Protein AF-A0A3T0S327-F1 (afdb_monomer)

Organism: NCBI:txid1749

Foldseek 3Di:
DDQPDLPDAVDPPDDPVVRLVVSQVVVCVVPVDNVSVLSVQLVCLACVNCVVPVVVSVVVQLVVQLVCLCVQWHQDNRRHIDGHHRDDLLNNLQSQLVVLLVVCVVVVFDPLLSVLSDSVQPSPANLSSLLVSLVSVLVVQCVLAVDPDAFLVSLCQAQDDQDHQKQLDDSPDPVSNVVSVVLSVLSNCSSCVRVPPCVPDPPPPDHDDSVNSSVSSRSSRVSVVSRVNIDGPDPPDD

Solvent-accessible surface area (backbone atoms only — not comparable to full-atom values): 13220 Å² total; per-residue (Å²): 131,83,78,73,82,68,82,51,71,87,60,87,96,61,57,74,66,56,39,51,52,51,13,36,50,55,49,28,70,74,68,76,46,66,63,52,52,53,50,50,49,32,67,61,42,25,44,92,73,26,69,94,41,46,73,61,45,50,53,52,43,52,58,48,29,61,63,32,13,69,74,27,26,33,63,45,94,68,13,49,74,44,81,42,75,62,51,48,69,66,54,50,7,39,54,52,13,55,49,54,36,52,55,37,55,75,70,66,49,34,68,79,48,54,76,34,47,34,36,87,32,29,48,88,42,35,48,56,21,52,48,51,33,53,50,48,54,52,52,50,53,29,71,58,62,72,54,91,62,56,63,38,58,30,36,52,67,31,33,34,79,96,80,31,42,44,30,57,60,87,54,80,47,70,68,42,43,52,48,39,46,49,54,29,48,52,53,28,46,52,29,49,66,59,71,56,50,74,82,77,52,72,78,90,77,70,80,44,49,69,66,59,39,52,53,52,49,49,51,51,18,54,52,49,59,38,58,73,63,34,50,55,64,66,86,76,84,129

Sequence (238 aa):
MAEVPLRSDPGEGHTKWRRLAHAVSNNQAKTGNGNALIALVRAAMRAERTLDRMSRADIARDELNQVLSLVSLKVLADGRVATAKRASTDTEALARSERLYKILEQRGAHAEVLAYCREDLVRADYYEAVFEAIKGLGARIRSQTGVDADGYGLIEKTMAGSSPPLRINGGRTRTERDEQLGIANLAKGLFSAFRNPVAHEPKLHWTMSELDALDVLGTLSMIHRRLDTAISRNGDGV

Secondary structure (DSSP, 8-state):
-----------TTS-HHHHHHHHHHHHHHHHSSSHHHHHHHHHHH-GGGTGGGHHHHHHHHHHHHHHHHTTTEEE-TTS-EEE-PPPPHHHHHHHHHHHHHHHHHHTT--HHHHTT--HHHHSS-SHHHHHHHHHHHHHHHHHHH-----HHHHHHHHT-SSS-SEESS---SHHHHHHHHHHHHHHHHHHHHHHSGGGTS-GGG-PPPHHHHHHHHHHHHHHHHHHHT-EE------

Radius of gyration: 24.17 Å; Cα contacts (8 Å, |Δi|>4): 276; chains: 1; bounding box: 57×41×71 Å

pLDDT: mean 84.41, std 13.8, range [34.78, 98.31]

Structure (mmCIF, N/CA/C/O backbone):
data_AF-A0A3T0S327-F1
#
_entry.id   AF-A0A3T0S327-F1
#
loop_
_atom_site.group_PDB
_atom_site.id
_atom_site.type_symbol
_atom_site.label_atom_id
_atom_site.label_alt_id
_atom_site.label_comp_id
_atom_site.label_asym_id
_atom_site.label_entity_id
_atom_site.label_seq_id
_atom_site.pdbx_PDB_ins_code
_atom_site.Cartn_x
_atom_site.Cartn_y
_atom_site.Cartn_z
_atom_site.occupancy
_atom_site.B_iso_or_equiv
_atom_site.auth_seq_id
_atom_site.auth_comp_id
_atom_site.auth_asym_id
_atom_site.auth_atom_id
_atom_site.pdbx_PDB_model_num
ATOM 1 N N . MET A 1 1 ? -32.301 14.591 23.196 1.00 39.16 1 MET A N 1
ATOM 2 C CA . MET A 1 1 ? -31.544 13.533 23.908 1.00 39.16 1 MET A CA 1
ATOM 3 C C . MET A 1 1 ? -30.336 14.196 24.536 1.00 39.16 1 MET A C 1
ATOM 5 O O . MET A 1 1 ? -29.646 14.913 23.826 1.00 39.16 1 MET A O 1
ATOM 9 N N . ALA A 1 2 ? -30.174 14.057 25.850 1.00 38.28 2 ALA A N 1
ATOM 10 C CA . ALA A 1 2 ? -29.240 14.852 26.642 1.00 38.28 2 ALA A CA 1
ATOM 11 C C . ALA A 1 2 ? -27.783 14.657 26.190 1.00 38.28 2 ALA A C 1
ATOM 13 O O . ALA A 1 2 ? -27.339 13.523 26.007 1.00 38.28 2 ALA A O 1
ATOM 14 N N . GLU A 1 3 ? -27.051 15.761 26.024 1.00 54.12 3 GLU A N 1
ATOM 15 C CA . GLU A 1 3 ? -25.589 15.741 25.981 1.00 54.12 3 GLU A CA 1
ATOM 16 C C . GLU A 1 3 ? -25.090 14.990 27.217 1.00 54.12 3 GLU A C 1
ATOM 18 O O . GLU A 1 3 ? -25.516 15.294 28.330 1.00 54.12 3 GLU A O 1
ATOM 23 N N . VAL A 1 4 ? -24.233 13.980 27.041 1.00 57.84 4 VAL A N 1
ATOM 24 C CA . VAL A 1 4 ? -23.647 13.273 28.185 1.00 57.84 4 VAL A CA 1
ATOM 25 C C . VAL A 1 4 ? -22.700 14.255 28.875 1.00 57.84 4 VAL A C 1
ATOM 27 O O . VAL A 1 4 ? -21.693 14.632 28.271 1.00 57.84 4 VAL A O 1
ATOM 30 N N . PRO A 1 5 ? -22.986 14.706 30.109 1.00 60.03 5 PRO A N 1
ATOM 31 C CA . PRO A 1 5 ? -22.189 15.747 30.730 1.00 60.03 5 PRO A CA 1
ATOM 32 C C . PRO A 1 5 ? -20.836 15.163 31.155 1.00 60.03 5 PRO A C 1
ATOM 34 O O . PRO A 1 5 ? -20.710 14.472 32.170 1.00 60.03 5 PRO A O 1
ATOM 37 N N . LEU A 1 6 ? -19.804 15.446 30.364 1.00 65.56 6 LEU A N 1
ATOM 38 C CA . LEU A 1 6 ? -18.413 15.109 30.651 1.00 65.56 6 LEU A CA 1
ATOM 39 C C . LEU A 1 6 ? -17.843 16.142 31.636 1.00 65.56 6 LEU A C 1
ATOM 41 O O . LEU A 1 6 ? -17.259 17.143 31.243 1.00 65.56 6 LEU A O 1
ATOM 45 N N . ARG A 1 7 ? -18.072 15.925 32.938 1.00 62.31 7 ARG A N 1
ATOM 46 C CA . ARG A 1 7 ? -17.777 16.907 34.005 1.00 62.31 7 ARG A CA 1
ATOM 47 C C . ARG A 1 7 ? -16.353 16.861 34.581 1.00 62.31 7 ARG A C 1
ATOM 49 O O . ARG A 1 7 ? -16.086 17.596 35.524 1.00 62.31 7 ARG A O 1
ATOM 56 N N . SER A 1 8 ? -15.454 15.997 34.095 1.00 66.00 8 SER A N 1
ATOM 57 C CA . SER A 1 8 ? -14.088 15.896 34.646 1.00 66.00 8 SER A CA 1
ATOM 58 C C . SER A 1 8 ? -13.034 16.381 33.653 1.00 66.00 8 SER A C 1
ATOM 60 O O . SER A 1 8 ? -12.495 15.608 32.856 1.00 66.00 8 SER A O 1
ATOM 62 N N . ASP A 1 9 ? -12.741 17.671 33.721 1.00 70.06 9 ASP A N 1
ATOM 63 C CA . ASP A 1 9 ? -11.662 18.297 32.973 1.00 70.06 9 ASP A CA 1
ATOM 64 C C . ASP A 1 9 ? -10.383 18.304 33.828 1.00 70.06 9 ASP A C 1
ATOM 66 O O . ASP A 1 9 ? -10.413 18.867 34.921 1.00 70.06 9 ASP A O 1
ATOM 70 N N . PRO A 1 10 ? -9.279 17.667 33.393 1.00 72.06 10 PRO A N 1
ATOM 71 C CA . PRO A 1 10 ? -8.045 17.615 34.178 1.00 72.06 10 PRO A CA 1
ATOM 72 C C . PRO A 1 10 ? -7.309 18.967 34.266 1.00 72.06 10 PRO A C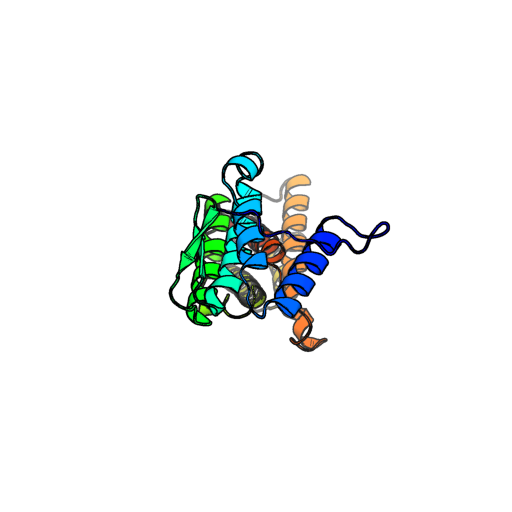 1
ATOM 74 O O . PRO A 1 10 ? -6.319 19.056 34.984 1.00 72.06 10 PRO A O 1
ATOM 77 N N . GLY A 1 11 ? -7.785 20.013 33.578 1.00 66.31 11 GLY A N 1
ATOM 78 C CA . GLY A 1 11 ? -7.226 21.366 33.650 1.00 66.31 11 GLY A CA 1
ATOM 79 C C . GLY A 1 11 ? -6.192 21.679 32.562 1.00 66.31 11 GLY A C 1
ATOM 80 O O . GLY A 1 11 ? -6.096 20.990 31.539 1.00 66.31 11 GLY A O 1
ATOM 81 N N . GLU A 1 12 ? -5.457 22.778 32.749 1.00 68.25 12 GLU A N 1
ATOM 82 C CA . GLU A 1 12 ? -4.436 23.266 31.811 1.00 68.25 12 GLU A CA 1
ATOM 83 C C . GLU A 1 12 ? -3.220 22.317 31.724 1.00 68.25 12 GLU A C 1
ATOM 85 O O . GLU A 1 12 ? -2.958 21.533 32.630 1.00 68.25 12 GLU A O 1
ATOM 90 N N . GLY A 1 13 ? -2.488 22.345 30.602 1.00 76.69 13 GLY A N 1
ATOM 91 C CA . GLY A 1 13 ? -1.320 21.473 30.362 1.00 76.69 13 GLY A CA 1
ATOM 92 C C . GLY A 1 13 ? -1.594 20.183 29.569 1.00 76.69 13 GLY A C 1
ATOM 93 O O . GLY A 1 13 ? -0.660 19.459 29.224 1.00 76.69 13 GLY A O 1
ATOM 94 N N . HIS A 1 14 ? -2.850 19.906 29.197 1.00 78.94 14 HIS A N 1
ATOM 95 C CA . HIS A 1 14 ? -3.231 18.746 28.378 1.00 78.94 14 HIS A CA 1
ATOM 96 C C . HIS A 1 14 ? -3.802 19.138 27.004 1.00 78.94 14 HIS A C 1
ATOM 98 O O . HIS A 1 14 ? -4.574 20.089 26.869 1.00 78.94 14 HIS A O 1
ATOM 104 N N . THR A 1 15 ? -3.483 18.357 25.962 1.00 84.94 15 THR A N 1
ATOM 105 C CA . THR A 1 15 ? -4.089 1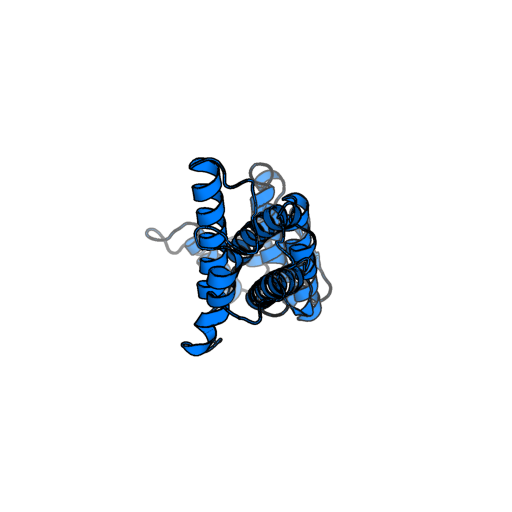8.517 24.628 1.00 84.94 15 THR A CA 1
ATOM 106 C C . THR A 1 15 ? -5.596 18.232 24.665 1.00 84.94 15 THR A C 1
ATOM 108 O O . THR A 1 15 ? -6.081 17.452 25.488 1.00 84.94 15 THR A O 1
ATOM 111 N N . LYS A 1 16 ? -6.356 18.820 23.727 1.00 82.69 16 LYS A N 1
ATOM 112 C CA . LYS A 1 16 ? -7.822 18.653 23.647 1.00 82.69 16 LYS A CA 1
ATOM 113 C C . LYS A 1 16 ? -8.256 17.180 23.631 1.00 82.69 16 LYS A C 1
ATOM 115 O O . LYS A 1 16 ? -9.203 16.819 24.324 1.00 82.69 16 LYS A O 1
ATOM 120 N N . TRP A 1 17 ? -7.547 16.323 22.889 1.00 82.81 17 TRP A N 1
ATOM 121 C CA . TRP A 1 17 ? -7.873 14.895 22.817 1.00 82.81 17 TRP A CA 1
ATOM 122 C C . TRP A 1 17 ? -7.625 14.170 24.149 1.00 82.81 17 TRP A C 1
ATOM 124 O O . TRP A 1 17 ? -8.441 13.341 24.538 1.00 82.81 17 TRP A O 1
ATOM 134 N N . ARG A 1 18 ? -6.562 14.523 24.892 1.00 84.56 18 ARG A N 1
ATOM 135 C CA . ARG A 1 18 ? -6.271 13.941 26.216 1.00 84.56 18 ARG A CA 1
ATOM 136 C C . ARG A 1 18 ? -7.334 14.318 27.240 1.00 84.56 18 ARG A C 1
ATOM 138 O O . ARG A 1 18 ? -7.751 13.468 28.019 1.00 84.56 18 ARG A O 1
ATOM 145 N N . ARG A 1 19 ? -7.810 15.567 27.202 1.00 86.81 19 ARG A N 1
ATOM 146 C CA . ARG A 1 19 ? -8.905 16.045 28.065 1.00 86.81 19 ARG A CA 1
ATOM 147 C C . ARG A 1 19 ? -10.202 15.277 27.799 1.00 86.81 19 ARG A C 1
ATOM 149 O O . ARG A 1 19 ? -10.826 14.802 28.743 1.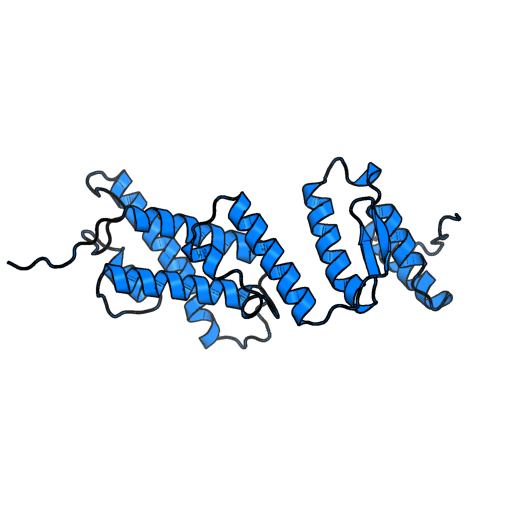00 86.81 19 ARG A O 1
ATOM 156 N N . LEU A 1 20 ? -10.565 15.087 26.526 1.00 86.62 20 LEU A N 1
ATOM 157 C CA . LEU A 1 20 ? -11.733 14.286 26.137 1.00 86.62 20 LEU A CA 1
ATOM 158 C C . LEU A 1 20 ? -11.598 12.819 26.563 1.00 86.62 20 LEU A C 1
ATOM 160 O O . LEU A 1 20 ? -12.526 12.280 27.161 1.00 86.62 20 LEU A O 1
ATOM 164 N N . ALA A 1 21 ? -10.447 12.192 26.303 1.00 86.06 21 ALA A N 1
ATOM 165 C CA . ALA A 1 21 ? -10.190 10.807 26.692 1.00 86.06 21 ALA A CA 1
ATOM 166 C C . ALA A 1 21 ? -10.300 10.618 28.213 1.00 86.06 21 ALA A C 1
ATOM 168 O O . ALA A 1 21 ? -11.009 9.727 28.670 1.00 86.06 21 ALA A O 1
ATOM 169 N N . HIS A 1 22 ? -9.682 11.503 29.001 1.00 87.31 22 HIS A N 1
ATOM 170 C CA . HIS A 1 22 ? -9.786 11.487 30.461 1.00 87.31 22 HIS A CA 1
ATOM 171 C C . HIS A 1 22 ? -11.238 11.634 30.939 1.00 87.31 22 HIS A C 1
ATOM 173 O O . HIS A 1 22 ? -11.695 10.869 31.789 1.00 87.31 22 HIS A O 1
ATOM 179 N N . ALA A 1 23 ? -11.988 12.585 30.375 1.00 88.94 23 ALA A N 1
ATOM 180 C CA . ALA A 1 23 ? -13.370 12.820 30.771 1.00 88.94 23 ALA A CA 1
ATOM 181 C C . ALA A 1 23 ? -14.290 11.629 30.451 1.00 88.94 23 ALA A C 1
ATOM 183 O O . ALA A 1 23 ? -15.139 11.274 31.273 1.00 88.94 23 ALA A O 1
ATOM 184 N N . VAL A 1 24 ? -14.108 10.993 29.288 1.00 89.50 24 VAL A N 1
ATOM 185 C CA . VAL A 1 24 ? -14.852 9.785 28.901 1.00 89.50 24 VAL A CA 1
ATOM 186 C C . VAL A 1 24 ? -14.486 8.608 29.801 1.00 89.50 24 VAL A C 1
ATOM 188 O O . VAL A 1 24 ? -15.390 7.978 30.347 1.00 89.50 24 VAL A O 1
ATOM 191 N N . SER A 1 25 ? -13.194 8.355 30.029 1.00 87.31 25 SER A N 1
ATOM 192 C CA . SER A 1 25 ? -12.732 7.267 30.901 1.00 87.31 25 SER A CA 1
ATOM 193 C C . SER A 1 25 ? -13.257 7.414 32.329 1.00 87.31 25 SER A C 1
ATOM 195 O O . SER A 1 25 ? -13.766 6.451 32.899 1.00 87.31 25 SER A O 1
ATOM 197 N N . ASN A 1 26 ? -13.228 8.623 32.895 1.00 88.62 26 ASN A N 1
ATOM 198 C CA . ASN A 1 26 ? -13.778 8.877 34.227 1.00 88.62 26 ASN A CA 1
ATOM 199 C C . ASN A 1 26 ? -15.298 8.714 34.282 1.00 88.62 26 ASN A C 1
ATOM 201 O O . ASN A 1 26 ? -15.830 8.233 35.283 1.00 88.62 26 ASN A O 1
ATOM 205 N N . ASN A 1 27 ? -16.019 9.121 33.233 1.00 89.88 27 ASN A N 1
ATOM 206 C CA . ASN A 1 27 ? -17.459 8.897 33.170 1.00 89.88 27 ASN A CA 1
ATOM 207 C C . ASN A 1 27 ? -17.777 7.395 33.121 1.00 89.88 27 ASN A C 1
ATOM 209 O O . ASN A 1 27 ? -18.636 6.930 33.869 1.00 89.88 27 ASN A O 1
ATOM 213 N N . GLN A 1 28 ? -17.045 6.634 32.309 1.00 88.25 28 GLN A N 1
ATOM 214 C CA . GLN A 1 28 ? -17.213 5.190 32.184 1.00 88.25 28 GLN A CA 1
ATOM 215 C C . GLN A 1 28 ? -16.863 4.458 33.486 1.00 88.25 28 GLN A C 1
ATOM 217 O O . GLN A 1 28 ? -17.616 3.583 33.905 1.00 88.25 28 GLN A O 1
ATOM 222 N N . ALA A 1 29 ? -15.798 4.867 34.182 1.00 87.81 29 ALA A N 1
ATOM 223 C CA . ALA A 1 29 ? -15.441 4.327 35.495 1.00 87.81 29 ALA A CA 1
ATOM 224 C C . ALA A 1 29 ? -16.537 4.568 36.552 1.00 87.81 29 ALA A C 1
ATOM 226 O O . ALA A 1 29 ? -16.788 3.704 37.386 1.00 87.81 29 ALA A O 1
ATOM 227 N N . LYS A 1 30 ? -17.220 5.722 36.506 1.00 88.44 30 LYS A N 1
ATOM 228 C CA . LYS A 1 30 ? -18.313 6.060 37.438 1.00 88.44 30 LYS A CA 1
ATOM 229 C C . LYS A 1 30 ? -19.638 5.375 37.108 1.00 88.44 30 LYS A C 1
ATOM 231 O O . LYS A 1 30 ? -20.393 5.049 38.014 1.00 88.44 30 LYS A O 1
ATOM 236 N N . THR A 1 31 ? -19.960 5.235 35.825 1.00 88.88 31 THR A N 1
ATOM 237 C CA . THR A 1 31 ? -21.283 4.777 35.365 1.00 88.88 31 THR A CA 1
ATOM 238 C C . THR A 1 31 ? -21.321 3.298 34.990 1.00 88.88 31 THR A C 1
ATOM 240 O O . THR A 1 31 ? -22.406 2.750 34.791 1.00 88.88 31 THR A O 1
ATOM 243 N N . GLY A 1 32 ? -20.157 2.656 34.851 1.00 88.19 32 GLY A N 1
ATOM 244 C CA . GLY A 1 32 ? -20.030 1.255 34.454 1.00 88.19 32 GLY A CA 1
ATOM 245 C C . GLY A 1 32 ? -20.495 0.961 33.025 1.00 88.19 32 GLY A C 1
ATOM 246 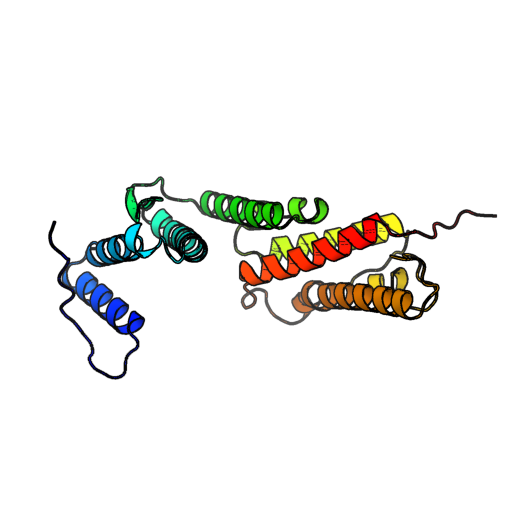O O . GLY A 1 32 ? -20.684 -0.201 32.681 1.00 88.19 32 GLY A O 1
ATOM 247 N N . ASN A 1 33 ? -20.715 1.980 32.185 1.00 88.44 33 ASN A N 1
ATOM 248 C CA . ASN A 1 33 ? -21.210 1.799 30.821 1.00 88.44 33 ASN A CA 1
ATOM 249 C C . ASN A 1 33 ? -20.504 2.708 29.801 1.00 88.44 33 ASN A C 1
ATOM 251 O O . ASN A 1 33 ? -19.969 3.763 30.130 1.00 88.44 33 ASN A O 1
ATOM 255 N N . GLY A 1 34 ? -20.509 2.282 28.535 1.00 85.62 34 GLY A N 1
ATOM 256 C CA . GLY A 1 34 ? -19.817 2.960 27.432 1.00 85.62 34 GLY A CA 1
ATOM 257 C C . GLY A 1 34 ? -20.591 4.113 26.781 1.00 85.62 34 GLY A C 1
ATOM 258 O O . GLY A 1 34 ? -20.177 4.600 25.730 1.00 85.62 34 GLY A O 1
ATOM 259 N N . ASN A 1 35 ? -21.714 4.565 27.349 1.00 89.50 35 ASN A N 1
ATOM 260 C CA . ASN A 1 35 ? -22.596 5.532 26.681 1.00 89.50 35 ASN A CA 1
ATOM 261 C C . ASN A 1 35 ? -21.906 6.873 26.393 1.00 89.50 35 ASN A C 1
ATOM 263 O O . ASN A 1 35 ? -22.159 7.480 25.354 1.00 89.50 35 ASN A O 1
ATOM 267 N N . ALA A 1 36 ? -21.007 7.317 27.276 1.00 89.44 36 ALA A N 1
ATOM 268 C CA . ALA A 1 36 ? -20.220 8.531 27.071 1.00 89.44 36 ALA A CA 1
ATOM 269 C C . ALA A 1 36 ? -19.285 8.431 25.857 1.00 89.44 36 ALA A C 1
ATOM 271 O O . ALA A 1 36 ? -19.189 9.378 25.076 1.00 89.44 36 ALA A O 1
ATOM 272 N N . LEU A 1 37 ? -18.645 7.273 25.664 1.00 90.19 37 LEU A N 1
ATOM 273 C CA . LEU A 1 37 ? -17.800 7.013 24.500 1.00 90.19 37 LEU A CA 1
ATOM 274 C C . LEU A 1 37 ? -18.636 7.013 23.215 1.00 90.19 37 LEU A C 1
ATOM 276 O O . LEU A 1 37 ? -18.277 7.678 22.247 1.00 90.19 37 LEU A O 1
ATOM 280 N N . ILE A 1 38 ? -19.790 6.339 23.220 1.00 91.25 38 ILE A N 1
ATOM 281 C CA . ILE A 1 38 ? -20.698 6.309 22.063 1.00 91.25 38 ILE A CA 1
ATOM 282 C C . ILE A 1 38 ? -21.241 7.703 21.730 1.00 91.25 38 ILE A C 1
ATOM 284 O O . ILE A 1 38 ? -21.348 8.060 20.555 1.00 91.25 38 ILE A O 1
ATOM 288 N N . ALA A 1 39 ? -21.551 8.516 22.741 1.00 90.12 39 ALA A N 1
ATOM 289 C CA . ALA A 1 39 ? -21.972 9.899 22.546 1.00 90.12 39 ALA A CA 1
ATOM 290 C C . ALA A 1 39 ? -20.856 10.754 21.927 1.00 90.12 39 ALA A C 1
ATOM 292 O O . ALA A 1 39 ? -21.130 11.514 20.997 1.00 90.12 39 ALA A O 1
ATOM 293 N N . LEU A 1 40 ? -19.606 10.589 22.380 1.00 90.81 40 LEU A N 1
ATOM 294 C CA . LEU A 1 40 ? -18.448 11.256 21.784 1.00 90.81 40 LEU A CA 1
ATOM 295 C C . LEU A 1 40 ? -18.255 10.840 20.321 1.00 90.81 40 LEU A C 1
ATOM 297 O O . LEU A 1 40 ? -18.095 11.710 19.469 1.00 90.81 40 LEU A O 1
ATOM 301 N N . VAL A 1 41 ? -18.312 9.539 20.019 1.00 92.44 41 VAL A N 1
ATOM 302 C CA . VAL A 1 41 ? -18.184 9.023 18.646 1.00 92.44 41 VAL A CA 1
ATOM 303 C C . VAL A 1 41 ? -19.275 9.602 17.749 1.00 92.44 41 VAL A C 1
ATOM 305 O O . VAL A 1 41 ? -18.963 10.157 16.698 1.00 92.44 41 VAL A O 1
ATOM 308 N N . ARG A 1 42 ? -20.545 9.569 18.179 1.00 91.56 42 ARG A N 1
ATOM 309 C CA . ARG A 1 42 ? -21.650 10.194 17.430 1.00 91.56 42 ARG A CA 1
ATOM 310 C C . ARG A 1 42 ? -21.394 11.678 17.201 1.00 91.56 42 ARG A C 1
ATOM 312 O O . ARG A 1 42 ? -21.527 12.144 16.079 1.00 91.56 42 ARG A O 1
ATOM 319 N N . ALA A 1 43 ? -20.999 12.418 18.237 1.00 90.19 43 ALA A N 1
ATOM 320 C CA . ALA A 1 43 ? -20.726 13.846 18.126 1.00 90.19 43 ALA A CA 1
ATOM 321 C C . ALA A 1 43 ? -19.543 14.149 17.193 1.00 90.19 43 ALA A C 1
ATOM 323 O O . ALA A 1 43 ? -19.583 15.145 16.479 1.00 90.19 43 ALA A O 1
ATOM 324 N N . ALA A 1 44 ? -18.506 13.312 17.177 1.00 90.50 44 ALA A N 1
ATOM 325 C CA . ALA A 1 44 ? -17.340 13.483 16.315 1.00 90.50 44 ALA A CA 1
ATOM 326 C C . ALA A 1 44 ? -17.635 13.150 14.843 1.00 90.50 44 ALA A C 1
ATOM 328 O O . ALA A 1 44 ? -17.128 13.846 13.964 1.00 90.50 44 ALA A O 1
ATOM 329 N N . MET A 1 45 ? -18.471 12.136 14.594 1.00 93.00 45 MET A N 1
ATOM 330 C CA . MET A 1 45 ? -18.738 11.572 13.261 1.00 93.00 45 MET A CA 1
ATOM 331 C C . MET A 1 45 ? -19.996 12.122 12.583 1.00 93.00 45 MET A C 1
ATOM 333 O O . MET A 1 45 ? -20.336 11.689 11.486 1.00 93.00 45 MET A O 1
ATOM 337 N N . ARG A 1 46 ? -20.688 13.070 13.221 1.00 90.69 46 ARG A N 1
ATOM 338 C CA . ARG A 1 46 ? -21.804 13.817 12.631 1.00 90.69 46 ARG A CA 1
ATOM 339 C C . ARG A 1 46 ? -21.425 14.382 11.265 1.00 90.69 46 ARG A C 1
ATOM 341 O O . ARG A 1 46 ? -20.413 15.077 11.163 1.00 90.69 46 ARG A O 1
ATOM 348 N N . ALA A 1 47 ? -22.278 14.151 10.265 1.00 85.88 47 ALA A N 1
ATOM 349 C CA . ALA A 1 47 ? -22.047 14.591 8.892 1.00 85.88 47 ALA A CA 1
ATOM 350 C C . ALA A 1 47 ? -21.664 16.080 8.814 1.00 85.88 47 ALA A C 1
ATOM 352 O O . ALA A 1 47 ? -20.699 16.437 8.144 1.00 85.88 47 ALA A O 1
ATOM 353 N N . GLU A 1 48 ? -22.317 16.947 9.597 1.00 88.62 48 GLU A N 1
ATOM 354 C CA . GLU A 1 48 ? -22.062 18.395 9.589 1.00 88.62 48 GLU A CA 1
ATOM 355 C C . GLU A 1 48 ? -20.644 18.777 10.054 1.00 88.62 48 GLU A C 1
ATOM 357 O O . GLU A 1 48 ? -20.180 19.880 9.786 1.00 88.62 48 GLU A O 1
ATOM 362 N N . ARG A 1 49 ? -19.944 17.875 10.754 1.00 86.62 49 ARG A N 1
ATOM 363 C CA . ARG A 1 49 ? -18.575 18.064 11.267 1.00 86.62 49 ARG A CA 1
ATOM 364 C C . ARG A 1 49 ? -17.516 17.318 10.461 1.00 86.62 49 ARG A C 1
ATOM 366 O O . ARG A 1 49 ? -16.337 17.382 10.817 1.00 86.62 49 ARG A O 1
ATOM 373 N N . THR A 1 50 ? -17.925 16.540 9.466 1.00 88.44 50 THR A N 1
ATOM 374 C CA . THR A 1 50 ? -17.025 15.725 8.643 1.00 88.44 50 THR A CA 1
ATOM 375 C C . THR A 1 50 ? -17.041 16.124 7.172 1.00 88.44 50 THR A C 1
ATOM 377 O O . THR A 1 50 ? -16.139 15.714 6.449 1.00 88.44 50 THR A O 1
ATOM 380 N N . LEU A 1 51 ? -18.022 16.921 6.731 1.00 86.44 51 LEU A N 1
ATOM 381 C CA . LEU A 1 51 ? -18.178 17.385 5.344 1.00 86.44 51 LEU A CA 1
ATOM 382 C C . LEU A 1 51 ? -16.927 18.071 4.772 1.00 86.44 51 LEU A C 1
ATOM 384 O O . LEU A 1 51 ? -16.585 17.855 3.617 1.00 86.44 51 LEU A O 1
ATOM 388 N N . ASP A 1 52 ? -16.215 18.860 5.570 1.00 89.44 52 ASP A N 1
ATOM 389 C CA . ASP A 1 52 ? -14.996 19.576 5.164 1.00 89.44 52 ASP A CA 1
ATOM 390 C C . ASP A 1 52 ? -13.753 18.672 5.069 1.00 89.44 52 ASP A C 1
ATOM 392 O O . ASP A 1 52 ? -12.707 19.079 4.566 1.00 89.44 52 ASP A O 1
ATOM 396 N N . ARG A 1 53 ? -13.849 17.433 5.563 1.00 85.50 53 ARG A N 1
ATOM 397 C CA . ARG A 1 53 ? -12.731 16.490 5.691 1.00 85.50 53 ARG A CA 1
ATOM 398 C C . ARG A 1 53 ? -13.143 15.048 5.411 1.00 85.50 53 ARG A C 1
ATOM 400 O O . ARG A 1 53 ? -12.631 14.136 6.060 1.00 85.50 53 ARG A O 1
ATOM 407 N N . MET A 1 54 ? -14.050 14.848 4.454 1.00 82.62 54 MET A N 1
ATOM 408 C CA . MET A 1 54 ? -14.691 13.555 4.175 1.00 82.62 54 MET A CA 1
ATOM 409 C C . MET A 1 54 ? -13.688 12.406 4.082 1.00 82.62 54 MET A C 1
ATOM 411 O O . MET A 1 54 ? -13.818 11.450 4.833 1.00 82.62 54 MET A O 1
ATOM 415 N N . SER A 1 55 ? -12.614 12.544 3.298 1.00 77.88 55 SER A N 1
ATOM 416 C CA . SER A 1 55 ? -11.606 11.483 3.157 1.00 77.88 55 SER A CA 1
ATOM 417 C C . SER A 1 55 ? -10.954 11.088 4.488 1.00 77.88 55 SER A C 1
ATOM 419 O O . SER A 1 55 ? -10.769 9.909 4.760 1.00 77.88 55 SER A O 1
ATOM 421 N N . ARG A 1 56 ? -10.635 12.058 5.360 1.00 80.44 56 ARG A N 1
ATOM 422 C CA . ARG A 1 56 ? -10.072 11.770 6.694 1.00 80.44 56 ARG A CA 1
ATOM 423 C C . ARG A 1 56 ? -11.119 11.188 7.640 1.00 80.44 56 ARG A C 1
ATOM 425 O O . ARG A 1 56 ? -10.791 10.342 8.463 1.00 80.44 56 ARG A O 1
ATOM 432 N N . ALA A 1 57 ? -12.362 11.654 7.543 1.00 86.31 57 ALA A N 1
ATOM 433 C CA . ALA A 1 57 ? -13.465 11.138 8.342 1.00 86.31 57 ALA A CA 1
ATOM 434 C C . ALA A 1 57 ? -13.841 9.706 7.949 1.00 86.31 57 ALA A C 1
ATOM 436 O O . ALA A 1 57 ? -14.195 8.922 8.822 1.00 86.31 57 ALA A O 1
ATOM 437 N N . ASP A 1 58 ? -13.728 9.357 6.668 1.00 81.06 58 ASP A N 1
ATOM 438 C CA . ASP A 1 58 ? -13.952 8.004 6.172 1.00 81.06 58 ASP A CA 1
ATOM 439 C C . ASP A 1 58 ? -12.895 7.047 6.722 1.00 81.06 58 ASP A C 1
ATOM 441 O O . ASP A 1 58 ? -13.254 6.038 7.323 1.00 81.06 58 ASP A O 1
ATOM 445 N N . ILE A 1 59 ? -11.618 7.442 6.667 1.00 77.38 59 ILE A N 1
ATOM 446 C CA . ILE A 1 59 ? -10.521 6.691 7.294 1.00 77.38 59 ILE A CA 1
ATOM 447 C C . ILE A 1 59 ? -10.793 6.469 8.790 1.00 77.38 59 ILE A C 1
ATOM 449 O O . ILE A 1 59 ? -10.779 5.331 9.254 1.00 77.38 59 ILE A O 1
ATOM 453 N N . ALA A 1 60 ? -11.118 7.534 9.529 1.00 85.25 60 ALA A N 1
ATOM 454 C CA . ALA A 1 60 ? -11.412 7.439 10.958 1.00 85.25 60 ALA A CA 1
ATOM 455 C C . ALA A 1 60 ? -12.657 6.583 11.257 1.00 85.25 60 ALA A C 1
ATOM 457 O O . ALA A 1 60 ? -12.737 5.947 12.308 1.00 85.25 60 ALA A O 1
ATOM 458 N N . ARG A 1 61 ? -13.650 6.559 10.355 1.00 88.06 61 ARG A N 1
ATOM 459 C CA . ARG A 1 61 ? -14.853 5.727 10.501 1.00 88.06 61 ARG A CA 1
ATOM 460 C C . ARG A 1 61 ? -14.510 4.257 10.391 1.00 88.06 61 ARG A C 1
ATOM 462 O O . ARG A 1 61 ? -15.039 3.470 11.171 1.00 88.06 61 ARG A O 1
ATOM 469 N N . ASP A 1 62 ? -13.638 3.911 9.458 1.00 79.62 62 ASP A N 1
ATOM 470 C CA . ASP A 1 62 ? -13.201 2.535 9.259 1.00 79.62 62 ASP A CA 1
ATOM 471 C C . ASP A 1 62 ? -12.393 2.042 10.465 1.00 79.62 62 ASP A C 1
ATOM 473 O O . ASP A 1 62 ? -12.695 0.978 11.004 1.00 79.62 62 ASP A O 1
ATOM 477 N N . GLU A 1 63 ? -11.466 2.859 10.977 1.00 79.81 63 GLU A N 1
ATOM 478 C CA . GLU A 1 63 ? -10.710 2.566 12.206 1.00 79.81 63 GLU A CA 1
ATOM 479 C C . GLU A 1 63 ? -11.633 2.385 13.426 1.00 79.81 63 GLU A C 1
ATOM 481 O O . GLU A 1 63 ? -11.503 1.425 14.189 1.00 79.81 63 GLU A O 1
ATOM 486 N N . LEU A 1 64 ? -12.617 3.277 13.599 1.00 87.31 64 LEU A N 1
ATOM 487 C CA . LEU A 1 64 ? -13.624 3.156 14.658 1.00 87.31 64 LEU A CA 1
ATOM 488 C C . LEU A 1 64 ? -14.457 1.883 14.504 1.00 87.31 64 LEU A C 1
ATOM 490 O O . LEU A 1 64 ? -14.731 1.207 15.495 1.00 87.31 64 LEU A O 1
ATOM 494 N N . ASN A 1 65 ? -14.872 1.555 13.280 1.00 86.00 65 ASN A N 1
ATOM 495 C CA . ASN A 1 65 ? -15.676 0.372 12.997 1.00 86.00 65 ASN A CA 1
ATOM 496 C C . ASN A 1 65 ? -14.916 -0.922 13.257 1.00 86.00 65 ASN A C 1
ATOM 498 O O . ASN A 1 65 ? -15.536 -1.864 13.744 1.00 86.00 65 ASN A O 1
ATOM 502 N N . GLN A 1 66 ? -13.604 -0.953 13.023 1.00 74.00 66 GLN A N 1
ATOM 503 C CA . GLN A 1 66 ? -12.768 -2.095 13.380 1.00 74.00 66 GLN A CA 1
ATOM 504 C C . GLN A 1 66 ? -12.901 -2.404 14.879 1.00 74.00 66 GLN A C 1
ATOM 506 O O . GLN A 1 66 ? -13.336 -3.489 15.254 1.00 74.00 66 GLN A O 1
ATOM 511 N N . VAL A 1 67 ? -12.680 -1.413 15.747 1.00 81.12 67 VAL A N 1
ATOM 512 C CA . VAL A 1 67 ? -12.759 -1.607 17.206 1.00 81.12 67 VAL A CA 1
ATOM 513 C C . VAL A 1 67 ? -14.195 -1.845 17.689 1.00 81.12 67 VAL A C 1
ATOM 515 O O . VAL A 1 67 ? -14.445 -2.723 18.515 1.00 81.12 67 VAL A O 1
ATOM 518 N N . LEU A 1 68 ? -15.164 -1.071 17.192 1.00 84.50 68 LEU A N 1
ATOM 519 C CA . LEU A 1 68 ? -16.564 -1.163 17.622 1.00 84.50 68 LEU A CA 1
ATOM 520 C C . LEU A 1 68 ? -17.214 -2.492 17.221 1.00 84.50 68 LEU A C 1
ATOM 522 O O . LEU A 1 68 ? -18.109 -2.977 17.922 1.00 84.50 68 LEU A O 1
ATOM 526 N N . SER A 1 69 ? -16.750 -3.115 16.140 1.00 81.88 69 SER A N 1
ATOM 527 C CA . SER A 1 69 ? -17.275 -4.401 15.690 1.00 81.88 69 SER A CA 1
ATOM 528 C C . SER A 1 69 ? -17.032 -5.533 16.699 1.00 81.88 69 SER A C 1
ATOM 530 O O . SER A 1 69 ? -17.873 -6.428 16.820 1.00 81.88 69 SER A O 1
ATOM 532 N N . LEU A 1 70 ? -15.977 -5.448 17.522 1.00 78.19 70 LEU A N 1
ATOM 533 C CA . LEU A 1 70 ? -15.688 -6.393 18.613 1.00 78.19 70 LEU A CA 1
ATOM 534 C C . LEU A 1 70 ? -16.796 -6.430 19.675 1.00 78.19 70 LEU A C 1
ATOM 536 O O . LEU A 1 70 ? -17.022 -7.463 20.321 1.00 78.19 70 LEU A O 1
ATOM 540 N N . VAL A 1 71 ? -17.502 -5.306 19.828 1.00 83.56 71 VAL A N 1
ATOM 541 C CA . VAL A 1 71 ? -18.631 -5.113 20.747 1.00 83.56 71 VAL A CA 1
ATOM 542 C C . VAL A 1 71 ? -19.969 -4.995 20.011 1.00 83.56 71 VAL A C 1
ATOM 544 O O . VAL A 1 71 ? -20.945 -4.513 20.578 1.00 83.56 71 VAL A O 1
ATOM 547 N N . SER A 1 72 ? -20.048 -5.487 18.768 1.00 85.88 72 SER A N 1
ATOM 548 C CA . SER A 1 72 ? -21.281 -5.514 17.960 1.00 85.88 72 SER A CA 1
ATOM 549 C C . SER A 1 72 ? -21.864 -4.124 17.665 1.00 85.88 72 SER A C 1
ATOM 551 O O . SER A 1 72 ? -23.084 -3.948 17.613 1.00 85.88 72 SER A O 1
ATOM 553 N N . LEU A 1 73 ? -21.002 -3.126 17.459 1.00 89.38 73 LEU A N 1
ATOM 554 C CA . LEU A 1 73 ? -21.374 -1.755 17.108 1.00 89.38 73 LEU A CA 1
ATOM 555 C C . LEU A 1 73 ? -20.678 -1.301 15.817 1.00 89.38 73 LEU A C 1
ATOM 557 O O . LEU A 1 73 ? -19.621 -1.806 15.455 1.00 89.38 73 LEU A O 1
ATOM 561 N N . LYS A 1 74 ? -21.267 -0.321 15.126 1.00 91.31 74 LYS A N 1
ATOM 562 C CA . LYS A 1 74 ? -20.646 0.392 13.999 1.00 91.31 74 LYS A CA 1
ATOM 563 C C . LYS A 1 74 ? -21.163 1.822 13.873 1.00 91.31 74 LYS A C 1
ATOM 565 O O . LYS A 1 74 ? -22.312 2.103 14.207 1.00 91.31 74 LYS A O 1
ATOM 570 N N . VAL A 1 75 ? -20.340 2.707 13.337 1.00 92.81 75 VAL A N 1
ATOM 571 C CA . VAL A 1 75 ? -20.663 4.048 12.855 1.00 92.81 75 VAL A CA 1
ATOM 572 C C . VAL A 1 75 ? -21.129 3.963 11.397 1.00 92.81 75 VAL A C 1
ATOM 574 O O . VAL A 1 75 ? -20.448 3.399 10.538 1.00 92.81 75 VAL A O 1
ATOM 577 N N . LEU A 1 76 ? -22.298 4.530 11.115 1.00 90.12 76 LEU A N 1
ATOM 578 C CA . LEU A 1 76 ? -22.886 4.660 9.783 1.00 90.12 76 LEU A CA 1
ATOM 579 C C . LEU A 1 76 ? -22.318 5.879 9.038 1.00 90.12 76 LEU A C 1
ATOM 581 O O . LEU A 1 76 ? -21.697 6.759 9.633 1.00 90.12 76 LEU A O 1
ATOM 585 N N . ALA A 1 77 ? -22.575 5.959 7.729 1.00 84.62 77 ALA A N 1
ATOM 586 C CA . ALA A 1 77 ? -22.138 7.080 6.889 1.00 84.62 77 ALA A CA 1
ATOM 587 C C . ALA A 1 77 ? -22.664 8.448 7.372 1.00 84.62 77 ALA A C 1
ATOM 589 O O . ALA A 1 77 ? -21.993 9.459 7.201 1.00 84.62 77 ALA A O 1
ATOM 590 N N . ASP A 1 78 ? -23.826 8.473 8.030 1.00 86.50 78 ASP A N 1
ATOM 591 C CA . ASP A 1 78 ? -24.430 9.676 8.618 1.00 86.50 78 ASP A CA 1
ATOM 592 C C . ASP A 1 78 ? -23.929 10.005 10.042 1.00 86.50 78 ASP A C 1
ATOM 594 O O . ASP A 1 78 ? -24.416 10.942 10.679 1.00 86.50 78 ASP A O 1
ATOM 598 N N . GLY A 1 79 ? -22.970 9.232 10.564 1.00 87.75 79 GLY A N 1
ATOM 599 C CA . GLY A 1 79 ? -22.389 9.419 11.893 1.00 87.75 79 GLY A CA 1
ATOM 600 C C . GLY A 1 79 ? -23.162 8.766 13.038 1.00 87.75 79 GLY A C 1
ATOM 601 O O . GLY A 1 79 ? -22.706 8.804 14.186 1.00 87.75 79 GLY A O 1
ATOM 602 N N . ARG A 1 80 ? -24.321 8.142 12.780 1.00 91.62 80 ARG A N 1
ATOM 603 C CA . ARG A 1 80 ? -25.051 7.398 13.816 1.00 91.62 80 ARG A CA 1
ATOM 604 C C . ARG A 1 80 ? -24.327 6.101 14.154 1.00 91.62 80 ARG A C 1
ATOM 606 O O . ARG A 1 80 ? -23.784 5.429 13.288 1.00 91.62 80 ARG A O 1
ATOM 613 N N . VAL A 1 81 ? -24.387 5.713 15.426 1.00 92.44 81 VAL A N 1
ATOM 614 C CA . VAL A 1 81 ? -23.922 4.393 15.880 1.00 92.44 81 VAL A CA 1
ATOM 615 C C . VAL A 1 81 ? -25.100 3.424 15.901 1.00 92.44 81 VAL A C 1
ATOM 617 O O . VAL A 1 81 ? -26.122 3.738 16.519 1.00 92.44 81 VAL A O 1
ATOM 620 N N . ALA A 1 82 ? -24.940 2.280 15.242 1.00 90.50 82 ALA A N 1
ATOM 621 C CA . ALA A 1 82 ? -25.907 1.193 15.133 1.00 90.50 82 ALA A CA 1
ATOM 622 C C . ALA A 1 82 ? -25.293 -0.135 15.603 1.00 90.50 82 ALA A C 1
ATOM 624 O O . ALA A 1 82 ? -24.074 -0.254 15.730 1.00 90.50 82 ALA A O 1
ATOM 625 N N . THR A 1 83 ? -26.138 -1.135 15.847 1.00 87.38 83 THR A N 1
ATOM 626 C CA . THR A 1 83 ? -25.681 -2.504 16.093 1.00 87.38 83 THR A CA 1
ATOM 627 C C . THR A 1 83 ? -25.123 -3.126 14.812 1.00 87.38 83 THR A C 1
ATOM 629 O O . THR A 1 83 ? -25.542 -2.813 13.693 1.00 87.38 83 THR A O 1
ATOM 632 N N . ALA A 1 84 ? -24.141 -4.002 14.981 1.00 80.00 84 ALA A N 1
ATOM 633 C CA . ALA A 1 84 ? -23.480 -4.737 13.916 1.00 80.00 84 ALA A CA 1
ATOM 634 C C . ALA A 1 84 ? -23.325 -6.204 14.317 1.00 80.00 84 ALA A C 1
ATOM 636 O O . ALA A 1 84 ? -23.366 -6.545 15.498 1.00 80.00 84 ALA A O 1
ATOM 637 N N . LYS A 1 85 ? -23.117 -7.081 13.333 1.00 74.88 85 LYS A N 1
ATOM 638 C CA . LYS A 1 85 ? -22.658 -8.442 13.616 1.00 74.88 85 LYS A CA 1
ATOM 639 C C . LYS A 1 85 ? -21.271 -8.340 14.254 1.00 74.88 85 LYS A C 1
ATOM 641 O O . LYS A 1 85 ? -20.441 -7.582 13.755 1.00 74.88 85 LYS A O 1
ATOM 646 N N . ARG A 1 86 ? -21.034 -9.072 15.347 1.00 73.00 86 ARG A N 1
ATOM 647 C CA . ARG A 1 86 ? -19.712 -9.127 15.978 1.00 73.00 86 ARG A CA 1
ATOM 648 C C . ARG A 1 86 ? -18.685 -9.568 14.940 1.00 73.00 86 ARG A C 1
ATOM 650 O O . ARG A 1 86 ? -18.891 -10.614 14.319 1.00 73.00 86 ARG A O 1
ATOM 657 N N . ALA A 1 87 ? -17.629 -8.787 14.743 1.00 66.38 87 ALA A N 1
ATOM 658 C CA . ALA A 1 87 ? -16.587 -9.194 13.815 1.00 66.38 87 ALA A CA 1
ATOM 659 C C . ALA A 1 87 ? -15.816 -10.386 14.386 1.00 66.38 87 ALA A C 1
ATOM 661 O O . ALA A 1 87 ? -15.483 -10.430 15.574 1.00 66.38 87 ALA A O 1
ATOM 662 N N . SER A 1 88 ? -15.571 -11.372 13.528 1.00 68.75 88 SER A N 1
ATOM 663 C CA . SER A 1 88 ? -14.460 -12.298 13.711 1.00 68.75 88 SER A CA 1
ATOM 664 C C . SER A 1 88 ? -13.193 -11.666 13.141 1.00 68.75 88 SER A C 1
ATOM 666 O O . SER A 1 88 ? -13.266 -10.744 12.327 1.00 68.75 88 SER A O 1
ATOM 668 N N . THR A 1 89 ? -12.037 -12.214 13.502 1.00 67.19 89 THR A N 1
ATOM 669 C CA . THR A 1 89 ? -10.747 -11.857 12.899 1.00 67.19 89 THR A CA 1
ATOM 670 C C . THR A 1 89 ? -10.786 -11.943 11.369 1.00 67.19 89 THR A C 1
ATOM 672 O O . THR A 1 89 ? -10.207 -11.099 10.697 1.00 67.19 89 THR A O 1
ATOM 675 N N . ASP A 1 90 ? -11.538 -12.899 10.817 1.00 68.56 90 ASP A N 1
ATOM 676 C CA . ASP A 1 90 ? -11.752 -13.041 9.369 1.00 68.56 90 ASP A CA 1
ATOM 677 C C . ASP A 1 90 ? -12.578 -11.874 8.793 1.00 68.56 90 ASP A C 1
ATOM 679 O O . ASP A 1 90 ? -12.262 -11.309 7.752 1.00 68.56 90 ASP A O 1
ATOM 683 N N . THR A 1 91 ? -13.601 -11.408 9.520 1.00 74.62 91 THR A N 1
ATOM 684 C CA . THR A 1 91 ? -14.431 -10.282 9.050 1.00 74.62 91 THR A CA 1
ATOM 685 C C . THR A 1 91 ? -13.633 -8.972 9.000 1.00 74.62 91 THR A C 1
ATOM 687 O O . THR A 1 91 ? -13.830 -8.157 8.100 1.00 74.62 91 THR A O 1
ATOM 690 N N . GLU A 1 92 ? -12.727 -8.761 9.960 1.00 72.31 92 GLU A N 1
ATOM 691 C CA . GLU A 1 92 ? -11.831 -7.597 9.973 1.00 72.31 92 GLU A CA 1
ATOM 692 C C . GLU A 1 92 ? -10.761 -7.681 8.881 1.00 72.31 92 GLU A C 1
ATOM 694 O O . GLU A 1 92 ? -10.509 -6.691 8.193 1.00 72.31 92 GLU A O 1
ATOM 699 N N . ALA A 1 93 ? -10.156 -8.856 8.698 1.00 71.88 93 ALA A N 1
ATOM 700 C CA . ALA A 1 93 ? -9.185 -9.115 7.642 1.00 71.88 93 ALA A CA 1
ATOM 701 C C . ALA A 1 93 ? -9.777 -8.826 6.255 1.00 71.88 93 ALA A C 1
ATOM 703 O O . ALA A 1 93 ? -9.149 -8.144 5.442 1.00 71.88 93 ALA A O 1
ATOM 704 N N . LEU A 1 94 ? -11.014 -9.278 6.018 1.00 78.31 94 LEU A N 1
ATOM 705 C CA . LEU A 1 94 ? -11.729 -9.042 4.770 1.00 78.31 94 LEU A CA 1
ATOM 706 C C . LEU A 1 94 ? -11.951 -7.546 4.544 1.00 78.31 94 LEU A C 1
ATOM 708 O O . LEU A 1 94 ? -11.588 -7.024 3.493 1.00 78.31 94 LEU A O 1
ATOM 712 N N . ALA A 1 95 ? -12.468 -6.834 5.549 1.00 81.94 95 ALA A N 1
ATOM 713 C CA . ALA A 1 95 ? -12.718 -5.398 5.446 1.00 81.94 95 ALA A CA 1
ATOM 714 C C . ALA A 1 95 ? -11.433 -4.598 5.161 1.00 81.94 95 ALA A C 1
ATOM 716 O O . ALA A 1 95 ? -11.437 -3.697 4.320 1.00 81.94 95 ALA A O 1
ATOM 717 N N . ARG A 1 96 ? -10.316 -4.940 5.819 1.00 82.19 96 ARG A N 1
ATOM 718 C CA . ARG A 1 96 ? -9.005 -4.315 5.564 1.00 82.19 96 ARG A CA 1
ATOM 719 C C . ARG A 1 96 ? -8.505 -4.616 4.152 1.00 82.19 96 ARG A C 1
ATOM 721 O O . ARG A 1 96 ? -8.044 -3.706 3.467 1.00 82.19 96 ARG A O 1
ATOM 728 N N . SER A 1 97 ? -8.638 -5.861 3.700 1.00 85.25 97 SER A N 1
ATOM 729 C CA . SER A 1 97 ? -8.257 -6.281 2.349 1.00 85.25 97 SER A CA 1
ATOM 730 C C . SER A 1 97 ? -9.057 -5.549 1.268 1.00 85.25 97 SER A C 1
ATOM 732 O O . SER A 1 97 ? -8.473 -5.004 0.333 1.00 85.25 97 SER A O 1
ATOM 734 N N . GLU A 1 98 ? -10.384 -5.486 1.406 1.00 87.25 98 GLU A N 1
ATOM 735 C CA . GLU A 1 98 ? -11.276 -4.785 0.473 1.00 87.25 98 GLU A CA 1
ATOM 736 C C . GLU A 1 98 ? -10.971 -3.286 0.409 1.00 87.25 98 GLU A C 1
ATOM 738 O O . GLU A 1 98 ? -10.981 -2.676 -0.664 1.00 87.25 98 GLU A O 1
ATOM 743 N N . ARG A 1 99 ? -10.683 -2.682 1.565 1.00 88.69 99 ARG A N 1
ATOM 744 C CA . ARG A 1 99 ? -10.336 -1.268 1.662 1.00 88.69 99 ARG A CA 1
ATOM 745 C C . ARG A 1 99 ? -8.999 -0.964 0.993 1.00 88.69 99 ARG A C 1
ATOM 747 O O . ARG A 1 99 ? -8.934 -0.048 0.172 1.00 88.69 99 ARG A O 1
ATOM 754 N N . LEU A 1 100 ? -7.962 -1.743 1.302 1.00 90.69 100 LEU A N 1
ATOM 755 C CA . LEU A 1 100 ? -6.643 -1.614 0.684 1.00 90.69 100 LEU A CA 1
ATOM 756 C C . LEU A 1 100 ? -6.742 -1.754 -0.840 1.00 90.69 100 LEU A C 1
ATOM 758 O O . LEU A 1 100 ? -6.235 -0.898 -1.569 1.00 90.69 100 LEU A O 1
ATOM 762 N N . TYR A 1 101 ? -7.460 -2.783 -1.307 1.00 92.56 101 TYR A N 1
ATOM 763 C CA . TYR A 1 101 ? -7.714 -3.016 -2.726 1.00 92.56 101 TYR A CA 1
ATOM 764 C C . TYR A 1 101 ? -8.370 -1.793 -3.377 1.00 92.56 101 TYR A C 1
ATOM 766 O O . TYR A 1 101 ? -7.844 -1.270 -4.358 1.00 92.56 101 TYR A O 1
ATOM 774 N N . LYS A 1 102 ? -9.472 -1.279 -2.809 1.00 89.88 102 LYS A N 1
ATOM 775 C CA . LYS A 1 102 ? -10.190 -0.116 -3.360 1.00 89.88 102 LYS A CA 1
ATOM 776 C C . LYS A 1 102 ? -9.309 1.119 -3.488 1.00 89.88 102 LYS A C 1
ATOM 778 O O . LYS A 1 102 ? -9.376 1.814 -4.498 1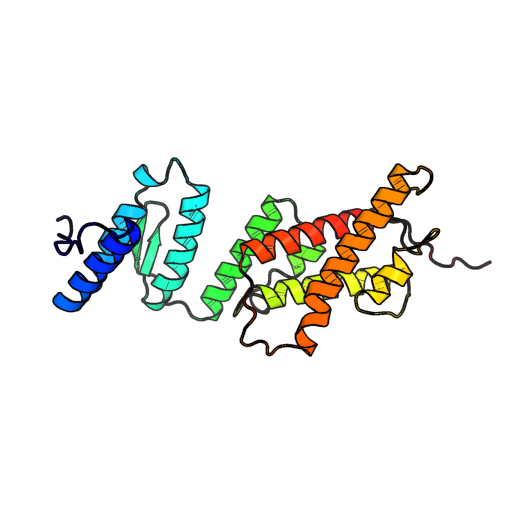.00 89.88 102 LYS A O 1
ATOM 783 N N . ILE A 1 103 ? -8.497 1.419 -2.475 1.00 91.88 103 ILE A N 1
ATOM 784 C CA . ILE A 1 103 ? -7.625 2.600 -2.507 1.00 91.88 103 ILE A CA 1
ATOM 785 C C . ILE A 1 103 ? -6.562 2.447 -3.596 1.00 91.88 103 ILE A C 1
ATOM 787 O O . ILE A 1 103 ? -6.288 3.397 -4.329 1.00 91.88 103 ILE A O 1
ATOM 791 N N . LEU A 1 104 ? -5.965 1.262 -3.723 1.00 94.69 104 LEU A N 1
ATOM 792 C CA . LEU A 1 104 ? -4.972 0.984 -4.757 1.00 94.69 104 LEU A CA 1
ATOM 793 C C . LEU A 1 104 ? -5.584 1.015 -6.159 1.00 94.69 104 LEU A C 1
ATOM 795 O O . LEU A 1 104 ? -5.006 1.629 -7.054 1.00 94.69 104 LEU A O 1
ATOM 799 N N . GLU A 1 105 ? -6.768 0.436 -6.341 1.00 94.00 105 GLU A N 1
ATOM 800 C CA . GLU A 1 105 ? -7.522 0.487 -7.595 1.00 94.00 105 GLU A CA 1
ATOM 801 C C . GLU A 1 105 ? -7.817 1.937 -8.006 1.00 94.00 105 GLU A C 1
ATOM 803 O O . GLU A 1 105 ? -7.501 2.339 -9.125 1.00 94.00 105 GLU A O 1
ATOM 808 N N . GLN A 1 106 ? -8.306 2.767 -7.079 1.00 92.94 106 GLN A N 1
ATOM 809 C CA . GLN A 1 106 ? -8.552 4.195 -7.320 1.00 92.94 106 GLN A CA 1
ATOM 810 C C . GLN A 1 106 ? -7.280 4.976 -7.678 1.00 92.94 106 GLN A C 1
ATOM 812 O O . GLN A 1 106 ? -7.338 5.937 -8.444 1.00 92.94 106 GLN A O 1
ATOM 817 N N . ARG A 1 107 ? -6.120 4.569 -7.147 1.00 93.56 107 ARG A N 1
ATOM 818 C CA . ARG A 1 107 ? -4.805 5.137 -7.491 1.00 93.56 107 ARG A CA 1
ATOM 819 C C . ARG A 1 107 ? -4.238 4.596 -8.812 1.00 93.56 107 ARG A C 1
ATOM 821 O O . ARG A 1 107 ? -3.136 4.987 -9.195 1.00 93.56 107 ARG A O 1
ATOM 828 N N . GLY A 1 108 ? -4.940 3.692 -9.498 1.00 93.81 108 GLY A N 1
ATOM 829 C CA . GLY A 1 108 ? -4.455 3.043 -10.717 1.00 93.81 108 GLY A CA 1
ATOM 830 C C . GLY A 1 108 ? -3.295 2.082 -10.448 1.00 93.81 108 GLY A C 1
ATOM 831 O O . GLY A 1 108 ? -2.289 2.088 -11.166 1.00 93.81 108 GLY A O 1
ATOM 832 N N . ALA A 1 109 ? -3.371 1.303 -9.367 1.00 96.69 109 ALA A N 1
ATOM 833 C CA . ALA A 1 109 ? -2.365 0.297 -9.067 1.00 96.69 109 ALA A CA 1
ATOM 834 C C . ALA A 1 109 ? -2.315 -0.807 -10.137 1.00 96.69 109 ALA A C 1
ATOM 836 O O . ALA A 1 109 ? -3.324 -1.183 -10.726 1.00 96.69 109 ALA A O 1
ATOM 837 N N . HIS A 1 110 ? -1.114 -1.324 -10.387 1.00 98.31 110 HIS A N 1
ATOM 838 C CA . HIS A 1 110 ? -0.876 -2.394 -11.345 1.00 98.31 110 HIS A CA 1
ATOM 839 C C . HIS A 1 110 ? -1.533 -3.711 -10.893 1.00 98.31 110 HIS A C 1
ATOM 841 O O . HIS A 1 110 ? -1.530 -4.024 -9.703 1.00 98.31 110 HIS A O 1
ATOM 847 N N . ALA A 1 111 ? -2.030 -4.521 -11.835 1.00 97.06 111 ALA A N 1
ATOM 848 C CA . ALA A 1 111 ? -2.741 -5.773 -11.542 1.00 97.06 111 ALA A CA 1
ATOM 849 C C . ALA A 1 111 ? -1.915 -6.763 -10.695 1.00 97.06 111 ALA A C 1
ATOM 851 O O . ALA A 1 111 ? -2.430 -7.334 -9.739 1.00 97.06 111 ALA A O 1
ATOM 852 N N . GLU A 1 112 ? -0.614 -6.892 -10.985 1.00 96.75 112 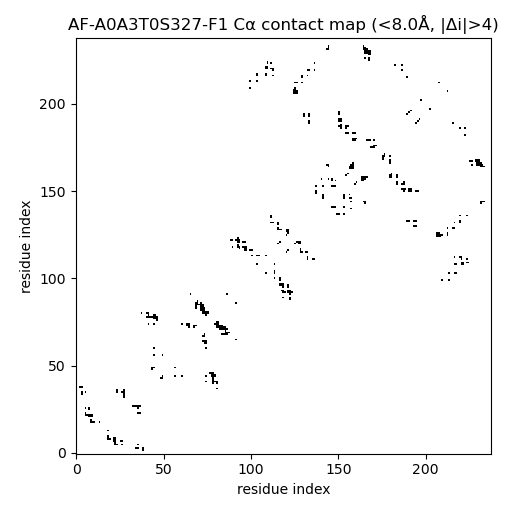GLU A N 1
ATOM 853 C CA . GLU A 1 112 ? 0.332 -7.697 -10.183 1.00 96.75 112 GLU A CA 1
ATOM 854 C C . GLU A 1 112 ? 0.370 -7.284 -8.706 1.00 96.75 112 GLU A C 1
ATOM 856 O O . GLU A 1 112 ? 0.591 -8.124 -7.851 1.00 96.75 112 GLU A O 1
ATOM 861 N N . VAL A 1 113 ? 0.127 -6.011 -8.381 1.00 96.62 113 VAL A N 1
ATOM 862 C CA . VAL A 1 113 ? 0.074 -5.535 -6.990 1.00 96.62 113 VAL A CA 1
ATOM 863 C C . VAL A 1 113 ? -1.280 -5.853 -6.359 1.00 96.62 113 VAL A C 1
ATOM 865 O O . VAL A 1 113 ? -1.345 -6.327 -5.225 1.00 96.62 113 VAL A O 1
ATOM 868 N N . LEU A 1 114 ? -2.368 -5.629 -7.101 1.00 94.38 114 LEU A N 1
ATOM 869 C CA . LEU A 1 114 ? -3.732 -5.892 -6.632 1.00 94.38 114 LEU A CA 1
ATOM 870 C C . LEU A 1 114 ? -3.952 -7.371 -6.273 1.00 94.38 114 LEU A C 1
ATOM 872 O O . LEU A 1 114 ? -4.687 -7.664 -5.332 1.00 94.38 114 LEU A O 1
ATOM 876 N N . ALA A 1 115 ? -3.257 -8.295 -6.945 1.00 93.25 115 ALA A N 1
ATOM 877 C CA . ALA A 1 115 ? -3.318 -9.736 -6.682 1.00 93.25 115 ALA A CA 1
ATOM 878 C C . ALA A 1 115 ? -2.897 -10.154 -5.254 1.00 93.25 115 ALA A C 1
ATOM 880 O O . ALA A 1 115 ? -3.221 -11.265 -4.815 1.00 93.25 115 ALA A O 1
ATOM 881 N N . TYR A 1 116 ? -2.196 -9.275 -4.528 1.00 90.56 116 TYR A N 1
ATOM 882 C CA . TYR A 1 116 ? -1.742 -9.494 -3.149 1.00 90.56 116 TYR A CA 1
ATOM 883 C C . TYR A 1 116 ? -2.604 -8.786 -2.095 1.00 90.56 116 TYR A C 1
ATOM 885 O O . TYR A 1 116 ? -2.374 -8.954 -0.900 1.00 90.56 116 TYR A O 1
ATOM 893 N N . CYS A 1 117 ? -3.634 -8.041 -2.503 1.00 85.12 117 CYS A N 1
ATOM 894 C CA . CYS A 1 117 ? -4.623 -7.459 -1.592 1.00 85.12 117 CYS A CA 1
ATOM 895 C C . CYS A 1 117 ? -5.685 -8.508 -1.233 1.00 85.12 117 CYS A C 1
ATOM 897 O O . CYS A 1 117 ? -6.844 -8.388 -1.635 1.00 85.12 117 CYS A O 1
ATOM 899 N N . ARG A 1 118 ? -5.265 -9.572 -0.540 1.00 81.44 118 ARG A N 1
ATOM 900 C CA . ARG A 1 118 ? -6.123 -10.698 -0.152 1.00 81.44 118 ARG A CA 1
ATOM 901 C C . ARG A 1 118 ? -6.276 -10.796 1.359 1.00 81.44 118 ARG A C 1
ATOM 903 O O . ARG A 1 118 ? -5.352 -10.484 2.106 1.00 81.44 118 ARG A O 1
ATOM 910 N N . GLU A 1 119 ? -7.427 -11.297 1.798 1.00 78.81 119 GLU A N 1
ATOM 911 C CA . GLU A 1 119 ? -7.773 -11.433 3.215 1.00 78.81 119 GLU A CA 1
ATOM 912 C C . GLU A 1 119 ? -6.725 -12.232 4.005 1.00 78.81 119 GLU A C 1
ATOM 914 O O . GLU A 1 119 ? -6.345 -11.834 5.106 1.00 78.81 119 GLU A O 1
ATOM 919 N N . ASP A 1 120 ? -6.214 -13.327 3.434 1.00 75.88 120 ASP A N 1
ATOM 920 C CA . ASP A 1 120 ? -5.194 -14.176 4.057 1.00 75.88 120 ASP A CA 1
ATOM 921 C C . ASP A 1 120 ? -3.884 -13.422 4.328 1.00 75.88 120 ASP A C 1
ATOM 923 O O . ASP A 1 120 ? -3.233 -13.672 5.343 1.00 75.88 120 ASP A O 1
ATOM 927 N N . LEU A 1 121 ? -3.540 -12.461 3.468 1.00 77.75 121 LEU A N 1
ATOM 928 C CA . LEU A 1 121 ? -2.313 -11.667 3.545 1.00 77.75 121 LEU A CA 1
ATOM 929 C C . LEU A 1 121 ? -2.455 -10.385 4.377 1.00 77.75 121 LEU A C 1
ATOM 931 O O . LEU A 1 121 ? -1.449 -9.778 4.732 1.00 77.75 121 LEU A O 1
ATOM 935 N N . VAL A 1 122 ? -3.685 -9.967 4.688 1.00 79.56 122 VAL A N 1
ATOM 936 C CA . VAL A 1 122 ? -3.984 -8.728 5.437 1.00 79.56 122 VAL A CA 1
ATOM 937 C C . VAL A 1 122 ? -4.539 -9.034 6.844 1.00 79.56 122 VAL A C 1
ATOM 939 O O . VAL A 1 122 ? -4.959 -8.146 7.588 1.00 79.56 122 VAL A O 1
ATOM 942 N N . ARG A 1 123 ? -4.536 -10.315 7.245 1.00 69.44 123 ARG A N 1
ATOM 943 C CA . ARG A 1 123 ? -5.236 -10.807 8.441 1.00 69.44 123 ARG A CA 1
ATOM 944 C C . ARG A 1 123 ? -4.779 -10.174 9.755 1.00 69.44 123 ARG A C 1
ATOM 946 O O . ARG A 1 123 ? -5.620 -9.803 10.569 1.00 69.44 123 ARG A O 1
ATOM 953 N N . ALA A 1 124 ? -3.471 -10.076 9.979 1.00 65.44 124 ALA A N 1
ATOM 954 C CA . ALA A 1 124 ? -2.912 -9.487 11.200 1.00 65.44 124 ALA A CA 1
ATOM 955 C C . ALA A 1 124 ? -2.449 -8.040 10.959 1.00 65.44 124 ALA A C 1
ATOM 957 O O . ALA A 1 124 ? -2.869 -7.109 11.655 1.00 65.44 124 ALA A O 1
ATOM 958 N N . ASP A 1 125 ? -1.641 -7.838 9.920 1.00 77.19 125 ASP A N 1
ATOM 959 C CA . ASP A 1 125 ? -1.139 -6.546 9.460 1.00 77.19 125 ASP A CA 1
ATOM 960 C C . ASP A 1 125 ? -0.974 -6.537 7.927 1.00 77.19 125 ASP A C 1
ATOM 962 O O . ASP A 1 125 ? -1.398 -7.469 7.248 1.00 77.19 125 ASP A O 1
ATOM 966 N N . TYR A 1 126 ? -0.397 -5.461 7.382 1.00 87.62 126 TYR A N 1
ATOM 967 C CA . TYR A 1 126 ? -0.174 -5.301 5.941 1.00 87.62 126 TYR A CA 1
ATOM 968 C C . TYR A 1 126 ? 1.201 -5.795 5.460 1.00 87.62 126 TYR A C 1
ATOM 970 O O . TYR A 1 126 ? 1.470 -5.766 4.257 1.00 87.62 126 TYR A O 1
ATOM 978 N N . TYR A 1 127 ? 2.081 -6.223 6.371 1.00 86.75 127 TYR A N 1
ATOM 979 C CA . TYR A 1 127 ? 3.452 -6.598 6.031 1.00 86.75 127 TYR A CA 1
ATOM 980 C C . TYR A 1 127 ? 3.474 -7.823 5.119 1.00 86.75 127 TYR A C 1
ATOM 982 O O . TYR A 1 127 ? 4.201 -7.826 4.130 1.00 86.75 127 TYR A O 1
ATOM 990 N N . GLU A 1 128 ? 2.665 -8.842 5.415 1.00 85.62 128 GLU A N 1
ATOM 991 C CA . GLU A 1 128 ? 2.646 -10.080 4.628 1.00 85.62 128 GLU A CA 1
ATOM 992 C C . GLU A 1 128 ? 2.176 -9.819 3.184 1.00 85.62 128 GLU A C 1
ATOM 994 O O . GLU A 1 128 ? 2.808 -10.288 2.239 1.00 85.62 128 GLU A O 1
ATOM 999 N N . ALA A 1 129 ? 1.153 -8.977 2.989 1.00 90.50 129 ALA A N 1
ATOM 1000 C CA . ALA A 1 129 ? 0.725 -8.534 1.659 1.00 90.50 129 ALA A CA 1
ATOM 1001 C C . ALA A 1 129 ? 1.849 -7.827 0.880 1.00 90.50 129 ALA A C 1
ATOM 1003 O O . ALA A 1 129 ? 2.077 -8.125 -0.294 1.00 90.50 129 ALA A O 1
ATOM 1004 N N . VAL A 1 130 ? 2.597 -6.928 1.529 1.00 93.00 130 VAL A N 1
ATOM 1005 C CA . VAL A 1 130 ? 3.752 -6.249 0.916 1.00 93.00 130 VAL A CA 1
ATOM 1006 C C . VAL A 1 130 ? 4.891 -7.221 0.612 1.00 93.00 130 VAL A C 1
ATOM 1008 O O . VAL A 1 130 ? 5.478 -7.176 -0.470 1.00 93.00 130 VAL A O 1
ATOM 1011 N N . PHE A 1 131 ? 5.206 -8.111 1.546 1.00 90.19 131 PHE A N 1
ATOM 1012 C CA . PHE A 1 131 ? 6.276 -9.088 1.408 1.00 90.19 131 PHE A CA 1
ATOM 1013 C C . PHE A 1 131 ? 6.016 -10.049 0.242 1.00 90.19 131 PHE A C 1
ATOM 1015 O O . PHE A 1 131 ? 6.910 -10.287 -0.578 1.00 90.19 131 PHE A O 1
ATOM 1022 N N . GLU A 1 132 ? 4.783 -10.544 0.117 1.00 91.81 132 GLU A N 1
ATOM 1023 C CA . GLU A 1 132 ? 4.362 -11.381 -1.005 1.00 91.81 132 GLU A CA 1
ATOM 1024 C C . GLU A 1 132 ? 4.326 -10.608 -2.330 1.00 91.81 132 GLU A C 1
ATOM 1026 O O . GLU A 1 132 ? 4.773 -11.137 -3.349 1.00 91.81 132 GLU A O 1
ATOM 1031 N N . ALA A 1 133 ? 3.928 -9.331 -2.336 1.00 95.00 133 ALA A N 1
ATOM 1032 C CA . ALA A 1 133 ? 4.001 -8.501 -3.542 1.00 95.00 133 ALA A CA 1
ATOM 1033 C C . ALA A 1 133 ? 5.446 -8.305 -4.043 1.00 95.00 133 ALA A C 1
ATOM 1035 O O . ALA A 1 133 ? 5.713 -8.367 -5.246 1.00 95.00 133 ALA A O 1
ATOM 1036 N N . ILE A 1 134 ? 6.414 -8.142 -3.134 1.00 94.81 134 ILE A N 1
ATOM 1037 C CA . ILE A 1 134 ? 7.844 -8.051 -3.484 1.00 94.81 134 ILE A CA 1
ATOM 1038 C C . ILE A 1 134 ? 8.365 -9.388 -4.025 1.00 94.81 134 ILE A C 1
ATOM 1040 O O . ILE A 1 134 ? 9.124 -9.409 -5.000 1.00 94.81 134 ILE A O 1
ATOM 1044 N N . LYS A 1 135 ? 7.938 -10.517 -3.444 1.00 92.69 135 LYS A N 1
ATOM 1045 C CA . LYS A 1 135 ? 8.221 -11.847 -4.008 1.00 92.69 135 LYS A CA 1
ATOM 1046 C C . LYS A 1 135 ? 7.648 -11.989 -5.417 1.00 92.69 135 LYS A C 1
ATOM 1048 O O . LYS A 1 135 ? 8.342 -12.513 -6.288 1.00 92.69 135 LYS A O 1
ATOM 1053 N N . GLY A 1 136 ? 6.436 -11.486 -5.646 1.00 95.38 136 GLY A N 1
ATOM 1054 C CA . GLY A 1 136 ? 5.794 -11.419 -6.958 1.00 95.38 136 GLY A CA 1
ATOM 1055 C C . GLY A 1 136 ? 6.634 -10.683 -7.992 1.00 95.38 136 GLY A C 1
ATOM 1056 O O . GLY A 1 136 ? 6.940 -11.236 -9.050 1.00 95.38 136 GLY A O 1
ATOM 1057 N N . LEU A 1 137 ? 7.114 -9.484 -7.651 1.00 96.50 137 LEU A N 1
ATOM 1058 C CA . LEU A 1 137 ? 8.034 -8.727 -8.502 1.00 96.50 137 LEU A CA 1
ATOM 1059 C C . LEU A 1 137 ? 9.291 -9.545 -8.848 1.00 96.50 137 LEU A C 1
ATOM 1061 O O . LEU A 1 137 ? 9.692 -9.603 -10.010 1.00 96.50 137 LEU A O 1
ATOM 1065 N N . GLY A 1 138 ? 9.887 -10.224 -7.866 1.00 95.50 138 GLY A N 1
ATOM 1066 C CA . GLY A 1 138 ? 11.061 -11.074 -8.089 1.00 95.50 138 GLY A CA 1
ATOM 1067 C C . GLY A 1 138 ? 10.769 -12.277 -8.984 1.00 95.50 138 GLY A C 1
ATOM 1068 O O . GLY A 1 138 ? 11.556 -12.598 -9.872 1.00 95.50 138 GLY A O 1
ATOM 1069 N N . ALA A 1 139 ? 9.623 -12.934 -8.797 1.00 95.44 139 ALA A N 1
ATOM 1070 C CA . ALA A 1 139 ? 9.172 -14.020 -9.663 1.00 95.44 139 ALA A CA 1
ATOM 1071 C C . ALA A 1 139 ? 8.984 -13.542 -11.111 1.00 95.44 139 ALA A C 1
ATOM 1073 O O . ALA A 1 139 ? 9.479 -14.188 -12.036 1.00 95.44 139 ALA A O 1
ATOM 1074 N N . ARG A 1 140 ? 8.361 -12.375 -11.308 1.00 95.88 140 ARG A N 1
ATOM 1075 C CA . ARG A 1 140 ? 8.177 -11.768 -12.628 1.00 95.88 140 ARG A CA 1
ATOM 1076 C C . ARG A 1 140 ? 9.508 -11.429 -13.303 1.00 95.88 140 ARG A C 1
ATOM 1078 O O . ARG A 1 140 ? 9.693 -11.779 -14.464 1.00 95.88 140 ARG A O 1
ATOM 1085 N N . ILE A 1 141 ? 10.448 -10.806 -12.586 1.00 96.00 141 ILE A N 1
ATOM 1086 C CA . ILE A 1 141 ? 11.783 -10.477 -13.118 1.00 96.00 141 ILE A CA 1
ATOM 1087 C C . ILE A 1 141 ? 12.528 -11.746 -13.551 1.00 96.00 141 ILE A C 1
ATOM 1089 O O . ILE A 1 141 ? 13.093 -11.783 -14.645 1.00 96.00 141 ILE A O 1
ATOM 1093 N N . ARG A 1 142 ? 12.504 -12.805 -12.732 1.00 95.62 142 ARG A N 1
ATOM 1094 C CA . ARG A 1 142 ? 13.119 -14.094 -13.088 1.00 95.62 142 ARG A CA 1
ATOM 1095 C C . ARG A 1 142 ? 12.475 -14.704 -14.326 1.00 95.62 142 ARG A C 1
ATOM 1097 O O . ARG A 1 142 ? 13.190 -15.101 -15.237 1.00 95.62 142 ARG A O 1
ATOM 1104 N N . SER A 1 143 ? 11.145 -14.703 -14.398 1.00 94.12 143 SER A N 1
ATOM 1105 C CA . SER A 1 143 ? 10.404 -15.180 -15.572 1.00 94.12 143 SER A CA 1
ATOM 1106 C C . SER A 1 143 ? 10.781 -14.415 -16.850 1.00 94.12 143 SER A C 1
ATOM 1108 O O . SER A 1 143 ? 10.993 -15.020 -17.895 1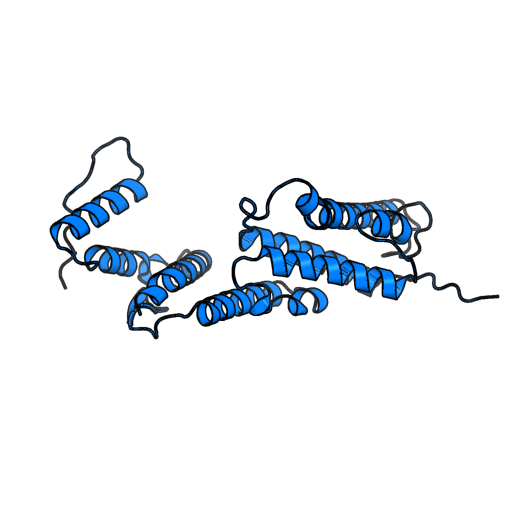.00 94.12 143 SER A O 1
ATOM 1110 N N . GLN A 1 144 ? 10.956 -13.093 -16.762 1.00 93.25 144 GLN A N 1
ATOM 1111 C CA . GLN A 1 144 ? 11.313 -12.248 -17.907 1.00 93.25 144 GLN A CA 1
ATOM 1112 C C . GLN A 1 144 ? 12.787 -12.324 -18.340 1.00 93.25 144 GLN A C 1
ATOM 1114 O O . GLN A 1 144 ? 13.100 -11.847 -19.429 1.00 93.25 144 GLN A O 1
ATOM 1119 N N . THR A 1 145 ? 13.691 -12.835 -17.497 1.00 94.06 145 THR A N 1
ATOM 1120 C CA . THR A 1 145 ? 15.150 -12.787 -17.745 1.00 94.06 145 THR A CA 1
ATOM 1121 C C . THR A 1 145 ? 15.839 -14.143 -17.754 1.00 94.06 145 THR A C 1
ATOM 1123 O O . THR A 1 145 ? 16.966 -14.239 -18.232 1.00 94.06 145 THR A O 1
ATOM 1126 N N . GLY A 1 146 ? 15.228 -15.172 -17.165 1.00 93.12 146 GLY A N 1
ATOM 1127 C CA . GLY A 1 146 ? 15.869 -16.462 -16.913 1.00 93.12 146 GLY A CA 1
ATOM 1128 C C . GLY A 1 146 ? 16.990 -16.424 -15.864 1.00 93.12 146 GLY A C 1
ATOM 1129 O O . GLY A 1 146 ? 17.637 -17.442 -15.635 1.00 93.12 146 GLY A O 1
ATOM 1130 N N . VAL A 1 147 ? 17.249 -15.280 -15.219 1.00 94.69 147 VAL A N 1
ATOM 1131 C CA . VAL A 1 147 ? 18.329 -15.153 -14.230 1.00 94.69 147 VAL A CA 1
ATOM 1132 C C . VAL A 1 147 ? 17.928 -15.821 -12.920 1.00 94.69 147 VAL A C 1
ATOM 1134 O O . VAL A 1 147 ? 16.970 -15.403 -12.274 1.00 94.69 147 VAL A O 1
ATOM 1137 N N . ASP A 1 148 ? 18.716 -16.801 -12.480 1.00 93.12 148 ASP A N 1
ATOM 1138 C CA . ASP A 1 148 ? 18.564 -17.408 -11.158 1.00 93.12 148 ASP A CA 1
ATOM 1139 C C . ASP A 1 148 ? 19.352 -16.618 -10.100 1.00 93.12 148 ASP A C 1
ATOM 1141 O O . ASP A 1 148 ? 20.576 -16.718 -9.950 1.00 93.12 148 ASP A O 1
ATOM 1145 N N . ALA A 1 149 ? 18.640 -15.726 -9.418 1.00 92.44 149 ALA A N 1
ATOM 1146 C CA . ALA A 1 149 ? 19.139 -14.923 -8.314 1.00 92.44 149 ALA A CA 1
ATOM 1147 C C . ALA A 1 149 ? 17.978 -14.507 -7.401 1.00 92.44 149 ALA A C 1
ATOM 1149 O O . ALA A 1 149 ? 16.807 -14.655 -7.753 1.00 92.44 149 ALA A O 1
ATOM 1150 N N . ASP A 1 150 ? 18.299 -13.954 -6.233 1.00 88.56 150 ASP A N 1
ATOM 1151 C CA . ASP A 1 150 ? 17.303 -13.497 -5.265 1.00 88.56 150 ASP A CA 1
ATOM 1152 C C . ASP A 1 150 ? 17.743 -12.196 -4.575 1.00 88.56 150 ASP A C 1
ATOM 1154 O O . ASP A 1 150 ? 18.881 -11.732 -4.721 1.00 88.56 150 ASP A O 1
ATOM 1158 N N . GLY A 1 151 ? 16.824 -11.592 -3.826 1.00 87.94 151 GLY A N 1
ATOM 1159 C CA . GLY A 1 151 ? 17.069 -10.388 -3.050 1.00 87.94 151 GLY A CA 1
ATOM 1160 C C . GLY A 1 151 ? 17.464 -9.207 -3.934 1.00 87.94 151 GLY A C 1
ATOM 1161 O O . GLY A 1 151 ? 17.089 -9.102 -5.102 1.00 87.94 151 GLY A O 1
ATOM 1162 N N . TYR A 1 152 ? 18.288 -8.323 -3.378 1.00 89.88 152 TYR A N 1
ATOM 1163 C CA . TYR A 1 152 ? 18.868 -7.219 -4.138 1.00 89.88 152 TYR A CA 1
ATOM 1164 C C . TYR A 1 152 ? 19.810 -7.708 -5.258 1.00 89.88 152 TYR A C 1
ATOM 1166 O O . TYR A 1 152 ? 19.996 -7.007 -6.250 1.00 89.88 152 TYR A O 1
ATOM 1174 N N . GLY A 1 153 ? 20.385 -8.911 -5.123 1.00 91.88 153 GLY A N 1
ATOM 1175 C CA . GLY A 1 153 ? 21.286 -9.504 -6.112 1.00 91.88 153 GLY A CA 1
ATOM 1176 C C . GLY A 1 153 ? 20.595 -9.820 -7.439 1.00 91.88 153 GLY A C 1
ATOM 1177 O O . GLY A 1 153 ? 21.224 -9.720 -8.492 1.00 91.88 153 GLY A O 1
ATOM 1178 N N . LEU A 1 154 ? 19.295 -10.133 -7.409 1.00 95.12 154 LEU A N 1
ATOM 1179 C CA . LEU A 1 154 ? 18.484 -10.261 -8.619 1.00 95.12 154 LEU A CA 1
ATOM 1180 C C . LEU A 1 154 ? 18.430 -8.939 -9.389 1.00 95.12 154 LEU A C 1
ATOM 1182 O O . LEU A 1 154 ? 18.642 -8.928 -10.599 1.00 95.12 154 LEU A O 1
ATOM 1186 N N . ILE A 1 155 ? 18.207 -7.824 -8.693 1.00 95.56 155 ILE A N 1
ATOM 1187 C CA . ILE A 1 155 ? 18.113 -6.495 -9.310 1.00 95.56 155 ILE A CA 1
ATOM 1188 C C . ILE A 1 155 ? 19.457 -6.064 -9.903 1.00 95.56 155 ILE A C 1
ATOM 1190 O O . ILE A 1 155 ? 19.502 -5.604 -11.042 1.00 95.56 155 ILE A O 1
ATOM 1194 N N . GLU A 1 156 ? 20.556 -6.282 -9.177 1.00 94.12 156 GLU A N 1
ATOM 1195 C CA . GLU A 1 156 ? 21.912 -6.008 -9.675 1.00 94.12 156 GLU A CA 1
ATOM 1196 C C . GLU A 1 156 ? 22.203 -6.748 -10.986 1.00 94.12 156 GLU A C 1
ATOM 1198 O O . GLU A 1 156 ? 22.709 -6.163 -11.939 1.00 94.12 156 GLU A O 1
ATOM 1203 N N . LYS A 1 157 ? 21.828 -8.029 -11.070 1.00 95.69 157 LYS A N 1
ATOM 1204 C CA . LYS A 1 157 ? 22.081 -8.852 -12.259 1.00 95.69 157 LYS A CA 1
ATOM 1205 C C . LYS A 1 157 ? 21.146 -8.557 -13.431 1.00 95.69 157 LYS A C 1
ATOM 1207 O O . LYS A 1 157 ? 21.495 -8.879 -14.562 1.00 95.69 157 LYS A O 1
ATOM 1212 N N . THR A 1 158 ? 19.958 -8.008 -13.180 1.00 96.12 158 THR A N 1
ATOM 1213 C CA . THR A 1 158 ? 18.905 -7.893 -14.204 1.00 96.12 158 THR A CA 1
ATOM 1214 C C . THR A 1 158 ? 18.635 -6.469 -14.661 1.00 96.12 158 THR A C 1
ATOM 1216 O O . THR A 1 158 ? 18.256 -6.292 -15.813 1.00 96.12 158 THR A O 1
ATOM 1219 N N . MET A 1 159 ? 18.837 -5.459 -13.812 1.00 94.69 159 MET A N 1
ATOM 1220 C CA . MET A 1 159 ? 18.444 -4.070 -14.090 1.00 94.69 159 MET A CA 1
ATOM 1221 C C . MET A 1 159 ? 19.591 -3.061 -13.964 1.00 94.69 159 MET A C 1
ATOM 1223 O O . MET A 1 159 ? 19.461 -1.950 -14.484 1.00 94.69 159 MET A O 1
ATOM 1227 N N . ALA A 1 160 ? 20.692 -3.415 -13.294 1.00 90.81 160 ALA A N 1
ATOM 1228 C CA . ALA A 1 160 ? 21.843 -2.534 -13.103 1.00 90.81 160 ALA A CA 1
ATOM 1229 C C . ALA A 1 160 ? 22.945 -2.745 -14.163 1.00 90.81 160 ALA A C 1
ATOM 1231 O O . ALA A 1 160 ? 22.961 -3.724 -14.910 1.00 90.81 160 ALA A O 1
ATOM 1232 N N . GLY A 1 161 ? 23.890 -1.804 -14.223 1.00 87.94 161 GLY A N 1
ATOM 1233 C CA . GLY A 1 161 ? 25.023 -1.837 -15.152 1.00 87.94 161 GLY A CA 1
ATOM 1234 C C . GLY A 1 161 ? 24.755 -1.162 -16.502 1.00 87.94 161 GLY A C 1
ATOM 1235 O O . GLY A 1 161 ? 23.717 -0.545 -16.732 1.00 87.94 161 GLY A O 1
ATOM 1236 N N . SER A 1 162 ? 25.736 -1.240 -17.405 1.00 82.56 162 SER A N 1
ATOM 1237 C CA . SER A 1 162 ? 25.707 -0.548 -18.704 1.00 82.56 162 SER A CA 1
ATOM 1238 C C . SER A 1 162 ? 24.830 -1.236 -19.756 1.00 82.56 162 SER A C 1
ATOM 1240 O O . SER A 1 162 ? 24.382 -0.589 -20.704 1.00 82.56 162 SER A O 1
ATOM 1242 N N . SER A 1 163 ? 24.578 -2.540 -19.611 1.00 86.19 163 SER A N 1
ATOM 1243 C CA . SER A 1 163 ? 23.757 -3.327 -20.537 1.00 86.19 163 SER A CA 1
ATOM 1244 C C . SER A 1 163 ? 22.932 -4.388 -19.791 1.00 86.19 163 SER A C 1
ATOM 1246 O O . SER A 1 163 ? 23.200 -5.581 -19.930 1.00 86.19 163 SER A O 1
ATOM 1248 N N . PRO A 1 164 ? 21.956 -3.970 -18.963 1.00 92.19 164 PRO A N 1
ATOM 1249 C CA . PRO A 1 164 ? 21.168 -4.899 -18.163 1.00 92.19 164 PRO A CA 1
ATOM 1250 C C . PRO A 1 164 ? 20.280 -5.805 -19.038 1.00 92.19 164 PRO A C 1
ATOM 1252 O O . PRO A 1 164 ? 19.791 -5.346 -20.078 1.00 92.19 164 PRO A O 1
ATOM 1255 N N . PRO A 1 165 ? 20.024 -7.061 -18.617 1.00 92.62 165 PRO A N 1
ATOM 1256 C CA . PRO A 1 165 ? 19.067 -7.960 -19.268 1.00 92.62 165 PRO A CA 1
ATOM 1257 C C . PRO A 1 165 ? 17.656 -7.374 -19.428 1.00 92.62 165 PRO A C 1
ATOM 1259 O O . PRO A 1 165 ? 17.028 -7.579 -20.468 1.00 92.62 165 PRO A O 1
ATOM 1262 N N . LEU A 1 166 ? 17.179 -6.621 -18.429 1.00 94.69 166 LEU A N 1
ATOM 1263 C CA . LEU A 1 166 ? 15.934 -5.855 -18.471 1.00 94.69 166 LEU A CA 1
ATOM 1264 C C . LEU A 1 166 ? 16.225 -4.378 -18.700 1.00 94.69 166 LEU A C 1
ATOM 1266 O O . LEU A 1 166 ? 16.755 -3.679 -17.830 1.00 94.69 166 LEU A O 1
ATOM 1270 N N . ARG A 1 167 ? 15.802 -3.887 -19.864 1.00 94.31 167 ARG A N 1
ATOM 1271 C CA . ARG A 1 167 ? 15.896 -2.472 -20.226 1.00 94.31 167 ARG A CA 1
ATOM 1272 C C . ARG A 1 167 ? 14.508 -1.856 -20.185 1.00 94.31 167 ARG A C 1
ATOM 1274 O O . ARG A 1 167 ? 13.678 -2.190 -21.022 1.00 94.31 167 ARG A O 1
ATOM 1281 N N . ILE A 1 168 ? 14.259 -0.955 -19.238 1.00 93.94 168 ILE A N 1
ATOM 1282 C CA . ILE A 1 168 ? 12.952 -0.291 -19.097 1.00 93.94 168 ILE A CA 1
ATOM 1283 C C . ILE A 1 168 ? 12.734 0.813 -20.143 1.00 93.94 168 ILE A C 1
ATOM 1285 O O . ILE A 1 168 ? 11.619 1.300 -20.302 1.00 93.94 168 ILE A O 1
ATOM 1289 N N . ASN A 1 169 ?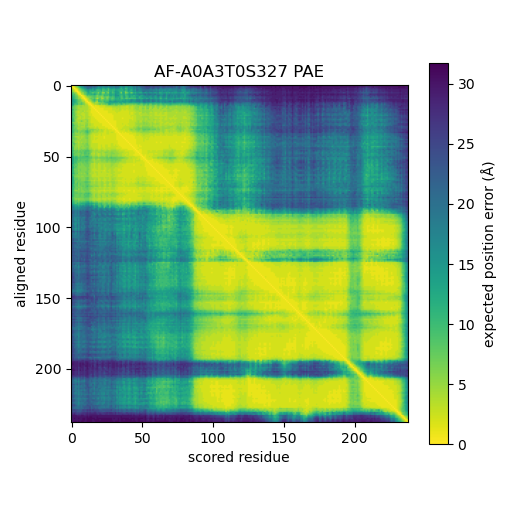 13.803 1.230 -20.829 1.00 92.31 169 ASN A N 1
ATOM 1290 C CA . ASN A 1 169 ? 13.793 2.251 -21.873 1.00 92.31 169 ASN A CA 1
ATOM 1291 C C . ASN A 1 169 ? 14.929 2.023 -22.896 1.00 92.31 169 ASN A C 1
ATOM 1293 O O . ASN A 1 169 ? 15.652 1.021 -22.865 1.00 92.31 169 ASN A O 1
ATOM 1297 N N . GLY A 1 170 ? 15.094 2.967 -23.828 1.00 91.25 170 GLY A N 1
ATOM 1298 C CA . GLY A 1 170 ? 16.049 2.865 -24.929 1.00 91.25 170 GLY A CA 1
ATOM 1299 C C . GLY A 1 170 ? 17.523 2.989 -24.531 1.00 91.25 170 GLY A C 1
ATOM 1300 O O . GLY A 1 170 ? 18.377 2.582 -25.323 1.00 91.25 170 GLY A O 1
ATOM 1301 N N . GLY A 1 171 ? 17.846 3.517 -23.343 1.00 90.88 171 GLY A N 1
ATOM 1302 C CA . GLY A 1 171 ? 19.207 3.676 -22.804 1.00 90.88 171 GLY A CA 1
ATOM 1303 C C . GLY A 1 171 ? 20.201 4.474 -23.667 1.00 90.88 171 GLY A C 1
ATOM 1304 O O . GLY A 1 171 ? 21.412 4.378 -23.448 1.00 90.88 171 GLY A O 1
ATOM 1305 N N . ARG A 1 172 ? 19.730 5.226 -24.669 1.00 91.75 172 ARG A N 1
ATOM 1306 C CA . ARG A 1 172 ? 20.575 5.926 -25.654 1.00 91.75 172 ARG A CA 1
ATOM 1307 C C . ARG A 1 172 ? 21.129 7.216 -25.062 1.00 91.75 172 ARG A C 1
ATOM 1309 O O . ARG A 1 172 ? 22.314 7.528 -25.192 1.00 91.75 172 ARG A O 1
ATOM 1316 N N . THR A 1 173 ? 20.277 7.948 -24.362 1.00 95.38 173 THR A N 1
ATOM 1317 C CA . THR A 1 173 ? 20.599 9.224 -23.728 1.00 95.38 173 THR A CA 1
ATOM 1318 C C . THR A 1 173 ? 21.061 9.032 -22.286 1.00 95.38 173 THR A C 1
ATOM 1320 O O . THR A 1 173 ? 20.850 7.987 -21.669 1.00 95.38 173 THR A O 1
ATOM 1323 N N . ARG A 1 174 ? 21.704 10.062 -21.726 1.00 95.62 174 ARG A N 1
ATOM 1324 C CA . ARG A 1 174 ? 22.049 10.084 -20.299 1.00 95.62 174 ARG A CA 1
ATOM 1325 C C . ARG A 1 174 ? 20.797 9.986 -19.424 1.00 95.62 174 ARG A C 1
ATOM 1327 O O . ARG A 1 174 ? 20.781 9.175 -18.514 1.00 95.62 174 ARG A O 1
ATOM 1334 N N . THR A 1 175 ? 19.746 10.731 -19.761 1.00 95.88 175 THR A N 1
ATOM 1335 C CA . THR A 1 175 ? 18.464 10.718 -19.045 1.00 95.88 175 THR A CA 1
ATOM 1336 C C . THR A 1 175 ? 17.853 9.322 -18.971 1.00 95.88 175 THR A C 1
ATOM 1338 O O . THR A 1 175 ? 17.435 8.897 -17.903 1.00 95.88 175 THR A O 1
ATOM 1341 N N . GLU A 1 176 ? 17.852 8.577 -20.078 1.00 94.75 176 GLU A N 1
ATOM 1342 C CA . GLU A 1 176 ? 17.345 7.200 -20.095 1.00 94.75 176 GLU A CA 1
ATOM 1343 C C . GLU A 1 176 ? 18.179 6.264 -19.207 1.00 94.75 176 GLU A C 1
ATOM 1345 O O . GLU A 1 176 ? 17.624 5.436 -18.484 1.00 94.75 176 GLU A O 1
ATOM 1350 N N . ARG A 1 177 ? 19.512 6.407 -19.217 1.00 95.00 177 ARG A N 1
ATOM 1351 C CA . ARG A 1 177 ? 20.393 5.623 -18.335 1.00 95.00 177 ARG A CA 1
ATOM 1352 C C . ARG A 1 177 ? 20.185 5.965 -16.860 1.00 95.00 177 ARG A C 1
ATOM 1354 O O . ARG A 1 177 ? 20.163 5.057 -16.033 1.00 95.00 177 ARG A O 1
ATOM 1361 N N . ASP A 1 178 ? 19.996 7.242 -16.546 1.00 95.69 178 ASP A N 1
ATOM 1362 C CA . ASP A 1 178 ? 19.732 7.705 -15.184 1.00 95.69 178 ASP A CA 1
ATOM 1363 C C . ASP A 1 178 ? 18.349 7.218 -14.697 1.00 95.69 178 ASP A C 1
ATOM 1365 O O . ASP A 1 178 ? 18.230 6.783 -13.553 1.00 95.69 178 ASP A O 1
ATOM 1369 N N . GLU A 1 179 ? 17.321 7.188 -15.560 1.00 95.44 179 GLU A N 1
ATOM 1370 C CA . GLU A 1 179 ? 16.010 6.598 -15.231 1.00 95.44 179 GLU A CA 1
ATOM 1371 C C . GLU A 1 179 ? 16.117 5.087 -14.973 1.00 95.44 179 GLU A C 1
ATOM 1373 O O . GLU A 1 179 ? 15.610 4.607 -13.958 1.00 95.44 179 GLU A O 1
ATOM 1378 N N . GLN A 1 180 ? 16.808 4.340 -15.846 1.00 96.25 180 GLN A N 1
ATOM 1379 C CA . GLN A 1 180 ? 17.062 2.906 -15.656 1.00 96.25 180 GLN A CA 1
ATOM 1380 C C . GLN A 1 180 ? 17.715 2.648 -14.293 1.00 96.25 180 GLN A C 1
ATOM 1382 O O . GLN A 1 180 ? 17.243 1.803 -13.529 1.00 96.25 180 GLN A O 1
ATOM 1387 N N . LEU A 1 181 ? 18.773 3.399 -13.971 1.00 96.31 181 LEU A N 1
ATOM 1388 C CA . LEU A 1 181 ? 19.470 3.290 -12.693 1.00 96.31 181 LEU A CA 1
ATOM 1389 C C . LEU A 1 181 ? 18.563 3.668 -11.513 1.00 96.31 181 LEU A C 1
ATOM 1391 O O . LEU A 1 181 ? 18.578 2.992 -10.487 1.00 96.31 181 LEU A O 1
ATOM 1395 N N . GLY A 1 182 ? 17.749 4.715 -11.654 1.00 96.81 182 GLY A N 1
ATOM 1396 C CA . GLY A 1 182 ? 16.799 5.147 -10.631 1.00 96.81 182 GLY A CA 1
ATOM 1397 C C . GLY A 1 182 ? 15.776 4.064 -10.290 1.00 96.81 182 GLY A C 1
ATOM 1398 O O . GLY A 1 182 ? 15.590 3.738 -9.118 1.00 96.81 182 GLY A O 1
ATOM 1399 N N . ILE A 1 183 ? 15.165 3.446 -11.303 1.00 97.06 183 ILE A N 1
ATOM 1400 C CA . ILE A 1 183 ? 14.206 2.352 -11.100 1.00 97.06 183 ILE A CA 1
ATOM 1401 C C . ILE A 1 183 ? 14.893 1.112 -10.517 1.00 97.06 183 ILE A C 1
ATOM 1403 O O . ILE A 1 183 ? 14.347 0.499 -9.598 1.00 97.06 183 ILE A O 1
ATOM 1407 N N . ALA A 1 184 ? 16.100 0.775 -10.983 1.00 96.81 184 ALA A N 1
ATOM 1408 C CA . ALA A 1 184 ? 16.886 -0.309 -10.401 1.00 96.81 184 ALA A CA 1
ATOM 1409 C C . ALA A 1 184 ? 17.173 -0.054 -8.910 1.00 96.81 184 ALA A C 1
ATOM 1411 O O . ALA A 1 184 ? 16.982 -0.944 -8.087 1.00 96.81 184 ALA A O 1
ATOM 1412 N N . ASN A 1 185 ? 17.541 1.171 -8.529 1.00 97.19 185 ASN A N 1
ATOM 1413 C CA . ASN A 1 185 ? 17.798 1.530 -7.133 1.00 97.19 185 ASN A CA 1
ATOM 1414 C C . ASN A 1 185 ? 16.540 1.459 -6.260 1.00 97.19 185 ASN A C 1
ATOM 1416 O O . ASN A 1 185 ? 16.618 0.975 -5.131 1.00 97.19 185 ASN A O 1
ATOM 1420 N N . LEU A 1 186 ? 15.382 1.885 -6.772 1.00 97.06 186 LEU A N 1
ATOM 1421 C CA . LEU A 1 186 ? 14.112 1.751 -6.054 1.00 97.06 186 LEU A CA 1
ATOM 1422 C C . LEU A 1 186 ? 13.759 0.280 -5.818 1.00 97.06 186 LEU A C 1
ATOM 1424 O O . LEU A 1 186 ? 13.483 -0.109 -4.685 1.00 97.06 186 LEU A O 1
ATOM 1428 N N . ALA A 1 187 ? 13.840 -0.555 -6.858 1.00 96.12 187 ALA A N 1
ATOM 1429 C CA . ALA A 1 187 ? 13.612 -1.991 -6.726 1.00 96.12 187 ALA A CA 1
ATOM 1430 C C . ALA A 1 187 ? 14.607 -2.619 -5.734 1.00 96.12 187 ALA A C 1
ATOM 1432 O O . ALA A 1 187 ? 14.208 -3.313 -4.801 1.00 96.12 187 ALA A O 1
ATOM 1433 N N . LYS A 1 188 ? 15.900 -2.307 -5.861 1.00 95.06 188 LYS A N 1
ATOM 1434 C CA . LYS A 1 188 ? 16.955 -2.772 -4.952 1.00 95.06 188 LYS A CA 1
ATOM 1435 C C . LYS A 1 188 ? 16.683 -2.375 -3.498 1.00 95.06 188 LYS A C 1
ATOM 1437 O O . LYS A 1 188 ? 16.891 -3.188 -2.593 1.00 95.06 188 LYS A O 1
ATOM 1442 N N . GLY A 1 189 ? 16.209 -1.148 -3.284 1.00 93.19 189 GLY A N 1
ATOM 1443 C CA . GLY A 1 189 ? 15.803 -0.626 -1.985 1.00 93.19 189 GLY A CA 1
ATOM 1444 C C . GLY A 1 189 ? 14.657 -1.430 -1.383 1.00 93.19 189 GLY A C 1
ATOM 1445 O O . GLY A 1 189 ? 14.786 -1.891 -0.256 1.00 93.19 189 GLY A O 1
ATOM 1446 N N . LEU A 1 190 ? 13.592 -1.694 -2.149 1.00 93.38 190 LEU A N 1
ATOM 1447 C CA . LEU A 1 190 ? 12.456 -2.507 -1.694 1.00 93.38 190 LEU A CA 1
ATOM 1448 C C . LEU A 1 190 ? 12.870 -3.940 -1.330 1.00 93.38 190 LEU A C 1
ATOM 1450 O O . LEU A 1 190 ? 12.500 -4.446 -0.272 1.00 93.38 190 LEU A O 1
ATOM 1454 N N . PHE A 1 191 ? 13.685 -4.595 -2.161 1.00 91.62 191 PHE A N 1
ATOM 1455 C CA . PHE A 1 191 ? 14.186 -5.934 -1.840 1.00 91.62 191 PHE A CA 1
ATOM 1456 C C . PHE A 1 191 ? 15.055 -5.920 -0.578 1.00 91.62 191 PHE A C 1
ATOM 1458 O O . PHE A 1 191 ? 14.864 -6.753 0.304 1.00 91.62 191 PHE A O 1
ATOM 1465 N N . SER A 1 192 ? 15.969 -4.958 -0.443 1.00 88.38 192 SER A N 1
ATOM 1466 C CA . SER A 1 192 ? 16.799 -4.827 0.764 1.00 88.38 192 SER A CA 1
ATOM 1467 C C . SER A 1 192 ? 15.953 -4.570 2.013 1.00 88.38 192 SER A C 1
ATOM 1469 O O . SER A 1 192 ? 16.166 -5.206 3.042 1.00 88.38 192 SER A O 1
ATOM 1471 N N . ALA A 1 193 ? 14.972 -3.674 1.898 1.00 85.12 193 ALA A N 1
ATOM 1472 C CA . ALA A 1 193 ? 14.145 -3.209 2.998 1.00 85.12 193 ALA A CA 1
ATOM 1473 C C . ALA A 1 193 ? 13.109 -4.226 3.461 1.00 85.12 193 ALA A C 1
ATOM 1475 O O . ALA A 1 193 ? 12.669 -4.099 4.583 1.00 85.12 193 ALA A O 1
ATOM 1476 N N . PHE A 1 194 ? 12.699 -5.212 2.658 1.00 82.00 194 PHE A N 1
ATOM 1477 C CA . PHE A 1 194 ? 11.624 -6.129 3.068 1.00 82.00 194 PHE A CA 1
ATOM 1478 C C . PHE A 1 194 ? 11.967 -7.612 2.911 1.00 82.00 194 PHE A C 1
ATOM 1480 O O . PHE A 1 194 ? 11.423 -8.421 3.657 1.00 82.00 194 PHE A O 1
ATOM 1487 N N . ARG A 1 195 ? 12.893 -8.000 2.017 1.00 71.94 195 ARG A N 1
ATOM 1488 C CA . ARG A 1 195 ? 13.323 -9.409 1.868 1.00 71.94 195 ARG A CA 1
ATOM 1489 C C . ARG A 1 195 ? 14.436 -9.817 2.830 1.00 71.94 195 ARG A C 1
ATOM 1491 O O . ARG A 1 195 ? 14.532 -10.999 3.135 1.00 71.94 195 ARG A O 1
ATOM 1498 N N . ASN A 1 196 ? 15.242 -8.867 3.308 1.00 64.75 196 ASN A N 1
ATOM 1499 C CA . ASN A 1 196 ? 16.391 -9.118 4.188 1.00 64.75 196 ASN A CA 1
ATOM 1500 C C . ASN A 1 196 ? 16.291 -8.690 5.685 1.00 64.75 196 ASN A C 1
ATOM 1502 O O . ASN A 1 196 ? 17.181 -9.068 6.442 1.00 64.75 196 ASN A O 1
ATOM 1506 N N . PRO A 1 197 ? 15.270 -7.959 6.186 1.00 53.75 197 PRO A N 1
ATOM 1507 C CA . PRO A 1 197 ? 15.198 -7.584 7.614 1.00 53.75 197 PRO A CA 1
ATOM 1508 C C . PRO A 1 197 ? 14.840 -8.736 8.560 1.00 53.75 197 PRO A C 1
ATOM 1510 O O . PRO A 1 197 ? 15.225 -8.727 9.726 1.00 53.75 197 PRO A O 1
ATOM 1513 N N . VAL A 1 198 ? 14.122 -9.749 8.063 1.00 50.38 198 VAL A N 1
ATOM 1514 C CA . VAL A 1 198 ? 13.600 -10.864 8.882 1.00 50.38 198 VAL A CA 1
ATOM 1515 C C . VAL A 1 198 ? 14.723 -11.760 9.433 1.00 50.38 198 VAL A C 1
ATOM 1517 O O . VAL A 1 198 ? 14.489 -12.569 10.325 1.00 50.38 198 VAL A O 1
ATOM 1520 N N . ALA A 1 199 ? 15.957 -11.608 8.941 1.00 45.56 199 ALA A N 1
ATOM 1521 C CA . ALA A 1 199 ? 17.120 -12.338 9.437 1.00 45.56 199 ALA A CA 1
ATOM 1522 C C . ALA A 1 199 ? 17.726 -11.750 10.728 1.00 45.56 199 ALA A C 1
ATOM 1524 O O . ALA A 1 199 ? 18.536 -12.426 11.361 1.00 45.56 199 ALA A O 1
ATOM 1525 N N . HIS A 1 200 ? 17.365 -10.521 11.124 1.00 44.81 200 HIS A N 1
ATOM 1526 C CA . HIS A 1 200 ? 18.071 -9.811 12.198 1.00 44.81 200 HIS A CA 1
ATOM 1527 C C . HIS A 1 200 ? 17.203 -9.363 13.384 1.00 44.81 200 HIS A C 1
ATOM 1529 O O . HIS A 1 200 ? 17.761 -9.168 14.461 1.00 44.81 200 HIS A O 1
ATOM 1535 N N . GLU A 1 201 ? 15.871 -9.292 13.258 1.00 47.06 201 GLU A N 1
ATOM 1536 C CA . GLU A 1 201 ? 14.976 -8.998 14.390 1.00 47.06 201 GLU A CA 1
ATOM 1537 C C . GLU A 1 201 ? 13.726 -9.904 14.413 1.00 47.06 201 GLU A C 1
ATOM 1539 O O . GLU A 1 201 ? 13.186 -10.249 13.357 1.00 47.06 201 GLU A O 1
ATOM 1544 N N . PRO A 1 202 ? 13.227 -10.307 15.601 1.00 48.34 202 PRO A N 1
ATOM 1545 C CA . PRO A 1 202 ? 11.982 -11.062 15.722 1.00 48.34 202 PRO A CA 1
ATOM 1546 C C . PRO A 1 202 ? 10.790 -10.303 15.116 1.00 48.34 202 PRO A C 1
ATOM 1548 O O . PRO A 1 202 ? 10.597 -9.123 15.408 1.00 48.34 202 PRO A O 1
ATOM 1551 N N . LYS A 1 203 ? 9.908 -11.013 14.385 1.00 48.03 203 LYS A N 1
ATOM 1552 C CA . LYS A 1 203 ? 8.622 -10.501 13.840 1.00 48.03 203 LYS A CA 1
ATOM 1553 C C . LYS A 1 203 ? 7.759 -9.732 14.860 1.00 48.03 203 LYS A C 1
ATOM 1555 O O . LYS A 1 203 ? 6.872 -8.987 14.466 1.00 48.03 203 LYS A O 1
ATOM 1560 N N . LEU A 1 204 ? 8.009 -9.903 16.160 1.00 45.75 204 LEU A N 1
ATOM 1561 C CA . LEU A 1 204 ? 7.249 -9.301 17.254 1.00 45.75 204 LEU A CA 1
ATOM 1562 C C . LEU A 1 204 ? 7.296 -7.756 17.291 1.00 45.75 204 LEU A C 1
ATOM 1564 O O . LEU A 1 204 ? 6.471 -7.159 17.977 1.00 45.75 204 LEU A O 1
ATOM 1568 N N . HIS A 1 205 ? 8.220 -7.102 16.575 1.00 49.84 205 HIS A N 1
ATOM 1569 C CA . HIS A 1 205 ? 8.406 -5.644 16.655 1.00 49.84 205 HIS A CA 1
ATOM 1570 C C . HIS A 1 205 ? 8.115 -4.864 15.372 1.00 49.84 205 HIS A C 1
ATOM 1572 O O . HIS A 1 205 ? 8.152 -3.633 15.401 1.00 49.84 205 HIS A O 1
ATOM 1578 N N . TRP A 1 206 ? 7.774 -5.532 14.267 1.00 59.72 206 TRP A N 1
ATOM 1579 C CA . TRP A 1 206 ? 7.579 -4.849 12.991 1.00 59.72 206 TRP A CA 1
ATOM 1580 C C . TRP A 1 206 ? 6.134 -4.925 12.522 1.00 59.72 206 TRP A C 1
ATOM 1582 O O . TRP A 1 206 ? 5.709 -5.885 11.893 1.00 59.72 206 TRP A O 1
ATOM 1592 N N . THR A 1 207 ? 5.374 -3.886 12.868 1.00 69.50 207 THR A N 1
ATOM 1593 C CA . THR A 1 207 ? 4.010 -3.677 12.373 1.00 69.50 207 THR A CA 1
ATOM 1594 C C . THR A 1 207 ? 4.051 -2.677 11.227 1.00 69.50 207 THR A C 1
ATOM 1596 O O . THR A 1 207 ? 4.723 -1.650 11.320 1.00 69.50 207 THR A O 1
ATOM 1599 N N . MET A 1 208 ? 3.349 -2.979 10.138 1.00 83.00 208 MET A N 1
ATOM 1600 C CA . MET A 1 208 ? 3.230 -2.084 8.989 1.00 83.00 208 MET A CA 1
ATOM 1601 C C . MET A 1 208 ? 1.884 -1.369 9.031 1.00 83.00 208 MET A C 1
ATOM 1603 O O . MET A 1 208 ? 0.839 -2.020 9.130 1.00 83.00 208 MET A O 1
ATOM 1607 N N . SER A 1 209 ? 1.902 -0.037 8.949 1.00 85.38 209 SER A N 1
ATOM 1608 C CA . SER A 1 209 ? 0.670 0.737 8.822 1.00 85.38 209 SER A CA 1
ATOM 1609 C C . SER A 1 209 ? 0.077 0.586 7.421 1.00 85.38 209 SER A C 1
ATOM 1611 O O . SER A 1 209 ? 0.763 0.239 6.461 1.00 85.38 209 SER A O 1
ATOM 1613 N N . GLU A 1 210 ? -1.216 0.866 7.279 1.00 87.56 210 GLU A N 1
ATOM 1614 C CA . GLU A 1 210 ? -1.851 0.854 5.960 1.00 87.56 210 GLU A CA 1
ATOM 1615 C C . GLU A 1 210 ? -1.243 1.898 5.020 1.00 87.56 210 GLU A C 1
ATOM 1617 O O . GLU A 1 210 ? -1.117 1.655 3.824 1.00 87.56 210 GLU A O 1
ATOM 1622 N N . LEU A 1 211 ? -0.851 3.055 5.561 1.00 90.06 211 LEU A N 1
ATOM 1623 C CA . LEU A 1 211 ? -0.237 4.120 4.779 1.00 90.06 211 LEU A CA 1
ATOM 1624 C C . LEU A 1 211 ? 1.115 3.670 4.217 1.00 90.06 211 LEU A C 1
ATOM 1626 O O . LEU A 1 211 ? 1.345 3.816 3.019 1.00 90.06 211 LEU A O 1
ATOM 1630 N N . ASP A 1 212 ? 1.952 3.043 5.048 1.00 91.12 212 ASP A N 1
ATOM 1631 C CA . ASP A 1 212 ? 3.231 2.485 4.598 1.00 91.12 212 ASP A CA 1
ATOM 1632 C C . ASP A 1 212 ? 3.010 1.415 3.523 1.00 91.12 212 ASP A C 1
ATOM 1634 O O . ASP A 1 212 ? 3.693 1.399 2.498 1.00 91.12 212 ASP A O 1
ATOM 1638 N N . ALA A 1 213 ? 2.011 0.547 3.717 1.00 93.12 213 ALA A N 1
ATOM 1639 C CA . ALA A 1 213 ? 1.662 -0.472 2.737 1.00 93.12 213 ALA A CA 1
ATOM 1640 C C . ALA A 1 213 ? 1.232 0.148 1.402 1.00 93.12 213 ALA A C 1
ATOM 1642 O O . ALA A 1 213 ? 1.706 -0.269 0.348 1.00 93.12 213 ALA A O 1
ATOM 1643 N N . LEU A 1 214 ? 0.382 1.177 1.430 1.00 95.31 214 LEU A N 1
ATOM 1644 C CA . LEU A 1 214 ? -0.056 1.897 0.236 1.00 95.31 214 LEU A CA 1
ATOM 1645 C C . LEU A 1 214 ? 1.110 2.537 -0.527 1.00 95.31 214 LEU A C 1
ATOM 1647 O O . LEU A 1 214 ? 1.110 2.512 -1.760 1.00 95.31 214 LEU A O 1
ATOM 1651 N N . ASP A 1 215 ? 2.096 3.090 0.175 1.00 96.12 215 ASP A N 1
ATOM 1652 C CA . ASP A 1 215 ? 3.250 3.747 -0.446 1.00 96.12 215 ASP A CA 1
ATOM 1653 C C . ASP A 1 215 ? 4.230 2.729 -1.047 1.00 96.12 215 ASP A C 1
ATOM 1655 O O . ASP A 1 215 ? 4.714 2.902 -2.175 1.00 96.12 215 ASP A O 1
ATOM 1659 N N . VAL A 1 216 ? 4.458 1.607 -0.359 1.00 96.25 216 VAL A N 1
ATOM 1660 C CA . VAL A 1 216 ? 5.281 0.509 -0.883 1.00 96.25 216 VAL A CA 1
ATOM 1661 C C . VAL A 1 216 ? 4.610 -0.155 -2.087 1.00 96.25 216 VAL A C 1
ATOM 1663 O O . VAL A 1 216 ? 5.234 -0.291 -3.143 1.00 96.25 216 VAL A O 1
ATOM 1666 N N . LEU A 1 217 ? 3.329 -0.516 -1.977 1.00 96.94 217 LEU A N 1
ATOM 1667 C CA . LEU A 1 217 ? 2.551 -1.125 -3.063 1.00 96.94 217 LEU A CA 1
ATOM 1668 C C . LEU A 1 217 ? 2.402 -0.160 -4.251 1.00 96.94 217 LEU A C 1
ATOM 1670 O O . LEU A 1 217 ? 2.484 -0.574 -5.409 1.00 96.94 217 LEU A O 1
ATOM 1674 N N . GLY A 1 218 ? 2.269 1.143 -3.989 1.00 97.50 218 GLY A N 1
ATOM 1675 C CA . GLY A 1 218 ? 2.295 2.186 -5.014 1.00 97.50 218 GLY A CA 1
ATOM 1676 C C . GLY A 1 218 ? 3.631 2.255 -5.761 1.00 97.50 218 GLY A C 1
ATOM 1677 O O . GLY A 1 218 ? 3.653 2.352 -6.992 1.00 97.50 218 GLY A O 1
ATOM 1678 N N . THR A 1 219 ? 4.746 2.129 -5.040 1.00 97.81 219 THR A N 1
ATOM 1679 C CA . THR A 1 219 ? 6.090 2.084 -5.635 1.00 97.81 219 THR A CA 1
ATOM 1680 C C . THR A 1 219 ? 6.285 0.820 -6.477 1.00 97.81 219 THR A C 1
ATOM 1682 O O . THR A 1 219 ? 6.742 0.909 -7.618 1.00 97.81 219 THR A O 1
ATOM 1685 N N . LEU A 1 220 ? 5.865 -0.348 -5.976 1.00 97.75 220 LEU A N 1
ATOM 1686 C CA . LEU A 1 220 ? 5.875 -1.606 -6.737 1.00 97.75 220 LEU A CA 1
ATOM 1687 C C . LEU A 1 220 ? 5.059 -1.497 -8.024 1.00 97.75 220 LEU A C 1
ATOM 1689 O O . LEU A 1 220 ? 5.509 -1.906 -9.090 1.00 97.75 220 LEU A O 1
ATOM 1693 N N . SER A 1 221 ? 3.883 -0.887 -7.938 1.00 98.06 221 SER A N 1
ATOM 1694 C CA . SER A 1 221 ? 2.993 -0.653 -9.071 1.00 98.06 221 SER A CA 1
ATOM 1695 C C . SER A 1 221 ? 3.658 0.194 -10.165 1.00 98.06 221 SER A C 1
ATOM 1697 O O . SER A 1 221 ? 3.557 -0.120 -11.353 1.00 98.06 221 SER A O 1
ATOM 1699 N N . MET A 1 222 ? 4.418 1.226 -9.784 1.00 97.56 222 MET A N 1
ATOM 1700 C CA . MET A 1 222 ? 5.223 2.000 -10.733 1.00 97.56 222 MET A CA 1
ATOM 1701 C C . MET A 1 222 ? 6.319 1.156 -11.394 1.00 97.56 222 MET A C 1
ATOM 1703 O O . MET A 1 222 ? 6.508 1.266 -12.607 1.00 97.56 222 MET A O 1
ATOM 1707 N N . ILE A 1 223 ? 7.022 0.321 -10.626 1.00 97.56 223 ILE A N 1
ATOM 1708 C CA . ILE A 1 223 ? 8.072 -0.561 -11.154 1.00 97.56 223 ILE A CA 1
ATOM 1709 C C . ILE A 1 223 ? 7.471 -1.5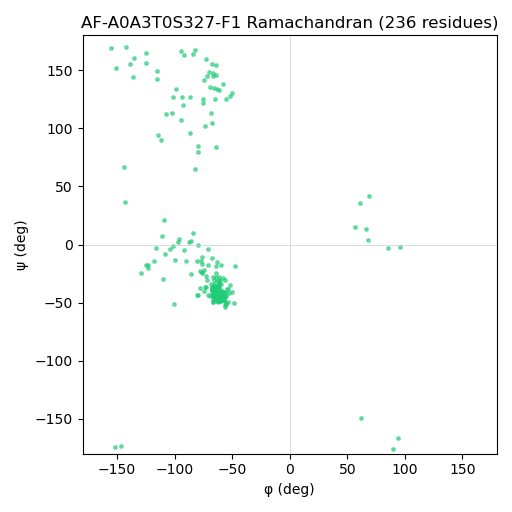66 -12.143 1.00 97.56 223 ILE A C 1
ATOM 1711 O O . ILE A 1 223 ? 7.997 -1.717 -13.243 1.00 97.56 223 ILE A O 1
ATOM 1715 N N . HIS A 1 224 ? 6.335 -2.187 -11.813 1.00 97.75 224 HIS A N 1
ATOM 1716 C CA . HIS A 1 224 ? 5.638 -3.099 -12.720 1.00 97.75 224 HIS A CA 1
ATOM 1717 C C . HIS A 1 224 ? 5.284 -2.442 -14.055 1.00 97.75 224 HIS A C 1
ATOM 1719 O O . HIS A 1 224 ? 5.589 -3.016 -15.095 1.00 97.75 224 HIS A O 1
ATOM 1725 N N . ARG A 1 225 ? 4.773 -1.204 -14.046 1.00 96.88 225 ARG A N 1
ATOM 1726 C CA . ARG A 1 225 ? 4.508 -0.460 -15.290 1.00 96.88 225 ARG A CA 1
ATOM 1727 C C . ARG A 1 225 ? 5.755 -0.243 -16.145 1.00 96.88 225 ARG A C 1
ATOM 1729 O O . ARG A 1 225 ? 5.665 -0.237 -17.365 1.00 96.88 225 ARG A O 1
ATOM 1736 N N . ARG A 1 226 ? 6.925 -0.057 -15.525 1.00 95.56 226 ARG A N 1
ATOM 1737 C CA . ARG A 1 226 ? 8.204 0.026 -16.255 1.00 95.56 226 ARG A CA 1
ATOM 1738 C C . ARG A 1 226 ? 8.646 -1.328 -16.808 1.00 95.56 226 ARG A C 1
ATOM 1740 O O . ARG A 1 226 ? 9.280 -1.365 -17.856 1.00 95.56 226 ARG A O 1
ATOM 1747 N N . LEU A 1 227 ? 8.295 -2.423 -16.134 1.00 95.12 227 LEU A N 1
ATOM 1748 C CA . LEU A 1 227 ? 8.527 -3.785 -16.619 1.00 95.12 227 LEU A CA 1
ATOM 1749 C C . LEU A 1 227 ? 7.547 -4.216 -17.717 1.00 95.12 227 LEU A C 1
ATOM 1751 O O . LEU A 1 227 ? 7.886 -5.105 -18.493 1.00 95.12 227 LEU A O 1
ATOM 1755 N N . ASP A 1 228 ? 6.351 -3.626 -17.800 1.00 94.62 228 ASP A N 1
ATOM 1756 C CA . ASP A 1 228 ? 5.403 -3.890 -18.896 1.00 94.62 228 ASP A CA 1
ATOM 1757 C C . ASP A 1 228 ? 5.968 -3.421 -20.240 1.00 94.62 228 ASP A C 1
ATOM 1759 O O . ASP A 1 228 ? 5.763 -4.060 -21.266 1.00 94.62 228 ASP A O 1
ATOM 1763 N N . THR A 1 229 ? 6.711 -2.313 -20.223 1.00 90.88 229 THR A N 1
ATOM 1764 C CA . THR A 1 229 ? 7.347 -1.728 -21.409 1.00 90.88 229 THR A CA 1
ATOM 1765 C C . THR A 1 229 ? 8.808 -2.145 -21.571 1.00 90.88 229 THR A C 1
ATOM 1767 O O . THR A 1 229 ? 9.497 -1.618 -22.446 1.00 90.88 229 THR A O 1
ATOM 1770 N N . ALA A 1 230 ? 9.313 -3.035 -20.712 1.00 89.12 230 ALA A N 1
ATOM 1771 C CA . ALA A 1 230 ? 10.714 -3.419 -20.731 1.00 89.12 230 ALA A CA 1
ATOM 1772 C C . ALA A 1 230 ? 11.027 -4.345 -21.908 1.00 89.12 230 ALA A C 1
ATOM 1774 O O . ALA A 1 230 ? 10.264 -5.244 -22.257 1.00 89.12 230 ALA A O 1
ATOM 1775 N N . ILE A 1 231 ? 12.203 -4.142 -22.491 1.00 84.75 231 ILE A N 1
ATOM 1776 C CA . ILE A 1 231 ? 12.746 -5.003 -23.532 1.00 84.75 231 ILE A CA 1
ATOM 1777 C C . ILE A 1 231 ? 13.654 -6.017 -22.840 1.00 84.75 231 ILE A C 1
ATOM 1779 O O . ILE A 1 231 ? 14.746 -5.664 -22.382 1.00 84.75 231 ILE A O 1
ATOM 1783 N N . SER A 1 232 ? 13.197 -7.267 -22.764 1.00 76.00 232 SER A N 1
ATOM 1784 C CA . SER A 1 232 ? 14.034 -8.390 -22.346 1.00 76.00 232 SER A CA 1
ATOM 1785 C C . SER A 1 232 ? 14.973 -8.774 -23.479 1.00 76.00 232 SER A C 1
ATOM 1787 O O . SER A 1 232 ? 14.535 -9.094 -24.584 1.00 76.00 232 SER A O 1
ATOM 1789 N N . ARG A 1 233 ? 16.277 -8.800 -23.203 1.00 65.44 233 ARG A N 1
ATOM 1790 C CA . ARG A 1 233 ? 17.216 -9.552 -24.038 1.00 65.44 233 ARG A CA 1
ATOM 1791 C C . ARG A 1 233 ? 17.120 -11.021 -23.651 1.00 65.44 233 ARG A C 1
ATOM 1793 O O . ARG A 1 233 ? 17.950 -11.517 -22.896 1.00 65.44 233 ARG A O 1
ATOM 1800 N N . ASN A 1 234 ? 16.100 -11.708 -24.152 1.00 53.47 234 ASN A N 1
ATOM 1801 C CA . ASN A 1 234 ? 16.201 -13.156 -24.226 1.00 53.47 234 ASN A CA 1
ATOM 1802 C C . ASN A 1 234 ? 17.318 -13.474 -25.221 1.00 53.47 234 ASN A C 1
ATOM 1804 O O . ASN A 1 234 ? 17.432 -12.819 -26.258 1.00 53.47 234 ASN A O 1
ATOM 1808 N N . GLY A 1 235 ? 18.188 -14.413 -24.858 1.00 48.34 235 GLY A N 1
ATOM 1809 C CA . GLY A 1 235 ? 19.179 -14.955 -25.772 1.00 48.34 235 GLY A CA 1
ATOM 1810 C C . GLY A 1 235 ? 18.474 -15.691 -26.904 1.00 48.34 235 GLY A C 1
ATOM 1811 O O . GLY A 1 235 ? 18.320 -16.905 -26.837 1.00 48.34 235 GLY A O 1
ATOM 1812 N N . ASP A 1 236 ? 18.043 -14.960 -27.926 1.00 35.81 236 ASP A N 1
ATOM 1813 C CA . ASP A 1 236 ? 17.823 -15.532 -29.243 1.00 35.81 236 ASP A CA 1
ATOM 1814 C C . ASP A 1 236 ? 19.206 -15.910 -29.771 1.00 35.81 236 ASP A C 1
ATOM 1816 O O . ASP A 1 236 ? 20.032 -15.056 -30.099 1.00 35.81 236 ASP A O 1
ATOM 1820 N N . GLY A 1 237 ? 19.489 -17.210 -29.746 1.00 43.03 237 GLY A N 1
ATOM 1821 C CA . GLY A 1 237 ? 20.674 -17.769 -30.370 1.00 43.03 237 GLY A CA 1
ATOM 1822 C C . GLY A 1 237 ? 20.616 -17.592 -31.884 1.00 43.03 237 GLY A C 1
ATOM 1823 O O . GLY A 1 237 ? 19.653 -18.030 -32.507 1.00 43.03 237 GLY A O 1
ATOM 1824 N N . VAL A 1 238 ? 21.658 -16.973 -32.442 1.00 34.78 238 VAL A N 1
ATOM 1825 C CA . VAL A 1 238 ? 22.646 -17.595 -33.347 1.00 34.78 238 VAL A CA 1
ATOM 1826 C C . VAL A 1 238 ? 24.002 -16.967 -33.043 1.00 34.78 238 VAL A C 1
ATOM 1828 O O . VAL A 1 238 ? 24.049 -15.723 -32.913 1.00 34.78 238 VAL A O 1
#

Nearest PDB structures (foldseek):
  4cej-assembly1_A  TM=2.423E-01  e=5.477E+00  Bacillus subtilis subsp. subtilis str. 168

Mean predicted aligned error: 11.73 Å

InterPro domains:
  IPR012654 Conserved hypothetical protein CHP02391 [PF09509] (108-227)
  IPR012654 Conserved hypothetical protein CHP02391 [TIGR02391] (110-230)